Protein AF-0000000066011845 (afdb_homodimer)

InterPro domains:
  IPR003448 Molybdopterin biosynthesis MoaE [PF02391] (5-117)
  IPR036563 Molybdopterin biosynthesis MoaE subunit superfamily [G3DSA:3.90.1170.40] (1-146)
  IPR036563 Molybdopterin biosynthesis MoaE subunit superfamily [SSF54690] (3-146)

Nearest PDB structures (foldseek):
  1nvi-assembly1_E-2  TM=9.641E-01  e=1.461E-19  Escherichia coli
  7l32-assembly2_B  TM=8.608E-01  e=2.612E-18  Burkholderia ambifaria MC40-6
  2q5w-assembly1_E  TM=8.871E-01  e=1.060E-12  Staphylococcus aureus
  8hlg-assembly1_B  TM=8.575E-01  e=1.864E-12  Deinococcus radiodurans R1 = ATCC 13939 = DSM 20539
  4ap8-assembly1_A  TM=9.082E-01  e=5.411E-12  Homo sapiens

Sequence (292 aa):
MRVLVQAEPFEFGAEAQTFADGAAGAGAIVTFTGLVRDLSGALEAMEIEHYPGMTERAIAAIAEEARQRWHLIDALVIHRHGRLGPSEPIMMVATAAAHRAEAFAAAEFLMDYLKSRAPFWKKEVTAGGADWVAAKEADEAALGRWMRVLVQAEPFEFGAEAQTFADGAAGAGAIVTFTGLVRDLSGALEAMEIEHYPGMTERAIAAIAEEARQRWHLIDALVIHRHGRLGPSEPIMMVATAAAHRAEAFAAAEFLMDYLKSRAPFWKKEVTAGGADWVAAKEADEAALGRW

Organism: Cereibacter sphaeroides (strain ATCC 17023 / DSM 158 / JCM 6121 / CCUG 31486 / LMG 2827 / NBRC 12203 / NCIMB 8253 / ATH 2.4.1.) (NCBI:txid272943)

Structure (mmCIF, N/CA/C/O backbone):
data_AF-0000000066011845-model_v1
#
loop_
_entity.id
_entity.type
_entity.pdbx_description
1 polymer 'Molybdopterin synthase catalytic subunit'
#
loop_
_atom_site.group_PDB
_atom_site.id
_atom_site.type_symbol
_atom_site.label_atom_id
_atom_site.label_alt_id
_atom_site.label_comp_id
_atom_site.label_asym_id
_atom_site.label_entity_id
_atom_site.label_seq_id
_atom_site.pdbx_PDB_ins_code
_atom_site.Cartn_x
_atom_site.Cartn_y
_atom_site.Cartn_z
_atom_site.occupancy
_atom_site.B_iso_or_equiv
_atom_site.auth_seq_id
_atom_site.auth_comp_id
_atom_site.auth_asym_id
_atom_site.auth_atom_id
_atom_site.pdbx_PDB_model_num
ATOM 1 N N . MET A 1 1 ? 16.859 3.264 -3.402 1 95.25 1 MET A N 1
ATOM 2 C CA . MET A 1 1 ? 16.062 3.939 -2.383 1 95.25 1 MET A CA 1
ATOM 3 C C . MET A 1 1 ? 16 5.441 -2.641 1 95.25 1 MET A C 1
ATOM 5 O O . MET A 1 1 ? 17.031 6.066 -2.912 1 95.25 1 MET A O 1
ATOM 9 N N . ARG A 1 2 ? 14.875 6.059 -2.623 1 97.44 2 ARG A N 1
ATOM 10 C CA . ARG A 1 2 ? 14.641 7.48 -2.867 1 97.44 2 ARG A CA 1
ATOM 11 C C . ARG A 1 2 ? 13.859 8.109 -1.721 1 97.44 2 ARG A C 1
ATOM 13 O O . ARG A 1 2 ? 12.844 7.57 -1.277 1 97.44 2 ARG A O 1
ATOM 20 N N . VAL A 1 3 ? 14.359 9.156 -1.204 1 98.25 3 VAL A N 1
ATOM 21 C CA . VAL A 1 3 ? 13.695 9.961 -0.182 1 98.25 3 VAL A CA 1
ATOM 22 C C . VAL A 1 3 ? 13.562 11.398 -0.661 1 98.25 3 VAL A C 1
ATOM 24 O O . VAL A 1 3 ? 14.57 12.07 -0.91 1 98.25 3 VAL A O 1
ATOM 27 N N . LEU A 1 4 ? 12.344 11.883 -0.759 1 98.19 4 LEU A N 1
ATOM 28 C CA . LEU A 1 4 ? 12.086 13.219 -1.281 1 98.19 4 LEU A CA 1
ATOM 29 C C . LEU A 1 4 ? 11.242 14.031 -0.308 1 98.19 4 LEU A C 1
ATOM 31 O O . LEU A 1 4 ? 10.172 13.586 0.107 1 98.19 4 LEU A O 1
ATOM 35 N N . VAL A 1 5 ? 11.734 15.117 0.101 1 98.31 5 VAL A N 1
ATOM 36 C CA . VAL A 1 5 ? 10.977 16.141 0.809 1 98.31 5 VAL A CA 1
ATOM 37 C C . VAL A 1 5 ? 10.82 17.375 -0.079 1 98.31 5 VAL A C 1
ATOM 39 O O . VAL A 1 5 ? 11.789 18.094 -0.333 1 98.31 5 VAL A O 1
ATOM 42 N N . GLN A 1 6 ? 9.547 17.609 -0.54 1 98.38 6 GLN A N 1
ATOM 43 C CA . GLN A 1 6 ? 9.398 18.578 -1.626 1 98.38 6 GLN A CA 1
ATOM 44 C C . GLN A 1 6 ? 8.109 19.375 -1.481 1 98.38 6 GLN A C 1
ATOM 46 O O . GLN A 1 6 ? 7.168 18.938 -0.812 1 98.38 6 GLN A O 1
ATOM 51 N N . ALA A 1 7 ? 8.062 20.531 -2.109 1 98.12 7 ALA A N 1
ATOM 52 C CA . ALA A 1 7 ? 6.848 21.344 -2.139 1 98.12 7 ALA A CA 1
ATOM 53 C C . ALA A 1 7 ? 5.918 20.906 -3.266 1 98.12 7 ALA A C 1
ATOM 55 O O . ALA A 1 7 ? 4.695 21 -3.143 1 98.12 7 ALA A O 1
ATOM 56 N N . GLU A 1 8 ? 6.465 20.422 -4.328 1 98.19 8 GLU A N 1
ATOM 57 C CA . GLU A 1 8 ? 5.734 20.109 -5.551 1 98.19 8 GLU A CA 1
ATOM 58 C C . GLU A 1 8 ? 4.812 18.922 -5.352 1 98.19 8 GLU A C 1
ATOM 60 O O . GLU A 1 8 ? 5.184 17.953 -4.684 1 98.19 8 GLU A O 1
ATOM 65 N N . PRO A 1 9 ? 3.654 19.047 -5.98 1 98.25 9 PRO A N 1
ATOM 66 C CA . PRO A 1 9 ? 2.781 17.875 -5.949 1 98.25 9 PRO A CA 1
ATOM 67 C C . PRO A 1 9 ? 3.398 16.672 -6.641 1 98.25 9 PRO A C 1
ATOM 69 O O . PRO A 1 9 ? 4.352 16.812 -7.41 1 98.25 9 PRO A O 1
ATOM 72 N N . PHE A 1 10 ? 2.969 15.508 -6.273 1 98.12 10 PHE A N 1
ATOM 73 C CA . PHE A 1 10 ? 3.303 14.273 -6.98 1 98.12 10 PHE A CA 1
ATOM 74 C C . PHE A 1 10 ? 2.045 13.492 -7.328 1 98.12 10 PHE A C 1
ATOM 76 O O . PHE A 1 10 ? 0.997 13.68 -6.703 1 98.12 10 PHE A O 1
ATOM 83 N N . GLU A 1 11 ? 2.166 12.742 -8.406 1 96.69 11 GLU A N 1
ATOM 84 C CA . GLU A 1 11 ? 1.085 11.836 -8.789 1 96.69 11 GLU A CA 1
ATOM 85 C C . GLU A 1 11 ? 1.312 10.438 -8.227 1 96.69 11 GLU A C 1
ATOM 87 O O . GLU A 1 11 ? 2.207 9.719 -8.672 1 96.69 11 GLU A O 1
ATOM 92 N N . PHE A 1 12 ? 0.424 10.055 -7.324 1 96.06 12 PHE A N 1
ATOM 93 C CA . PHE A 1 12 ? 0.54 8.805 -6.59 1 96.06 12 PHE A CA 1
ATOM 94 C C . PHE A 1 12 ? 0.719 7.633 -7.547 1 96.06 12 PHE A C 1
ATOM 96 O O . PHE A 1 12 ? 1.641 6.828 -7.387 1 96.06 12 PHE A O 1
ATOM 103 N N . GLY A 1 13 ? -0.166 7.555 -8.492 1 98 13 GLY A N 1
ATOM 104 C CA . GLY A 1 13 ? -0.156 6.438 -9.43 1 98 13 GLY A CA 1
ATOM 105 C C . GLY A 1 13 ? 1.109 6.367 -10.266 1 98 13 GLY A C 1
ATOM 106 O O . GLY A 1 13 ? 1.672 5.289 -10.461 1 98 13 GLY A O 1
ATOM 107 N N . ALA A 1 14 ? 1.538 7.527 -10.727 1 98.12 14 ALA A N 1
ATOM 108 C CA . ALA A 1 14 ? 2.75 7.582 -11.539 1 98.12 14 ALA A CA 1
ATOM 109 C C . ALA A 1 14 ? 3.973 7.164 -10.727 1 98.12 14 ALA A C 1
ATOM 111 O O . ALA A 1 14 ? 4.809 6.395 -11.211 1 98.12 14 ALA A O 1
ATOM 112 N N . GLU A 1 15 ? 4.074 7.645 -9.492 1 98.56 15 GLU A N 1
ATOM 113 C CA . GLU A 1 15 ? 5.191 7.289 -8.625 1 98.56 15 GLU A CA 1
ATOM 114 C C . GLU A 1 15 ? 5.176 5.801 -8.289 1 98.56 15 GLU A C 1
ATOM 116 O O . GLU A 1 15 ? 6.219 5.145 -8.297 1 98.56 15 GLU A O 1
ATOM 121 N N . ALA A 1 16 ? 3.998 5.301 -8.047 1 97.94 16 ALA A N 1
ATOM 122 C CA . ALA A 1 16 ? 3.84 3.891 -7.703 1 97.94 16 ALA A CA 1
ATOM 123 C C . ALA A 1 16 ? 4.281 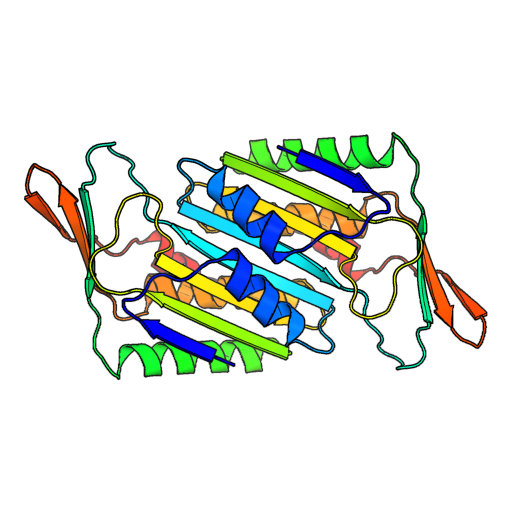2.994 -8.859 1 97.94 16 ALA A C 1
ATOM 125 O O . ALA A 1 16 ? 5.004 2.018 -8.648 1 97.94 16 ALA A O 1
ATOM 126 N N . GLN A 1 17 ? 3.848 3.381 -10.055 1 98.12 17 GLN A N 1
ATOM 127 C CA . GLN A 1 17 ? 4.188 2.596 -11.234 1 98.12 17 GLN A CA 1
ATOM 128 C C . GLN A 1 17 ? 5.691 2.613 -11.492 1 98.12 17 GLN A C 1
ATOM 130 O O . GLN A 1 17 ? 6.297 1.568 -11.734 1 98.12 17 GLN A O 1
ATOM 135 N N . THR A 1 18 ? 6.262 3.803 -11.445 1 98 18 THR A N 1
ATOM 136 C CA . THR A 1 18 ? 7.695 3.953 -11.648 1 98 18 THR A CA 1
ATOM 137 C C . THR A 1 18 ? 8.477 3.141 -10.625 1 98 18 THR A C 1
ATOM 139 O O . THR A 1 18 ? 9.461 2.479 -10.969 1 98 18 THR A O 1
ATOM 142 N N . PHE A 1 19 ? 8.062 3.156 -9.391 1 98.5 19 PHE A N 1
ATOM 143 C CA . PHE A 1 19 ? 8.703 2.418 -8.312 1 98.5 19 PHE A CA 1
ATOM 144 C C . PHE A 1 19 ? 8.656 0.919 -8.578 1 98.5 19 PHE A C 1
ATOM 146 O O . PHE A 1 19 ? 9.68 0.235 -8.484 1 98.5 19 PHE A O 1
ATOM 153 N N . ALA A 1 20 ? 7.469 0.454 -8.945 1 97.38 20 ALA A N 1
ATOM 154 C CA . ALA A 1 20 ? 7.289 -0.972 -9.203 1 97.38 20 ALA A CA 1
ATOM 155 C C . ALA A 1 20 ? 8.148 -1.428 -10.383 1 97.38 20 ALA A C 1
ATOM 157 O O . ALA A 1 20 ? 8.773 -2.49 -10.328 1 97.38 20 ALA A O 1
ATOM 158 N N . ASP A 1 21 ? 8.18 -0.592 -11.406 1 96.5 21 ASP A N 1
ATOM 159 C CA . ASP A 1 21 ? 8.93 -0.921 -12.617 1 96.5 21 ASP A CA 1
ATOM 160 C C . ASP A 1 21 ? 10.422 -1.041 -12.32 1 96.5 21 ASP A C 1
ATOM 162 O O . ASP A 1 21 ? 11.141 -1.772 -13.008 1 96.5 21 ASP A O 1
ATOM 166 N N . GLY A 1 22 ? 10.82 -0.338 -11.305 1 96.38 22 GLY A N 1
ATOM 167 C CA . GLY A 1 22 ? 12.234 -0.314 -10.984 1 96.38 22 GLY A CA 1
ATOM 168 C C . GLY A 1 22 ? 12.641 -1.377 -9.977 1 96.38 22 GLY A C 1
ATOM 169 O O . GLY A 1 22 ? 13.828 -1.548 -9.688 1 96.38 22 GLY A O 1
ATOM 170 N N . ALA A 1 23 ? 11.727 -2.104 -9.43 1 95.88 23 ALA A N 1
ATOM 171 C CA . ALA A 1 23 ? 12.008 -3.051 -8.352 1 95.88 23 ALA A CA 1
ATOM 172 C C . ALA A 1 23 ? 12.164 -4.469 -8.898 1 95.88 23 ALA A C 1
ATOM 174 O O . ALA A 1 23 ? 11.406 -5.367 -8.531 1 95.88 23 ALA A O 1
ATOM 175 N N . ALA A 1 24 ? 13.188 -4.652 -9.625 1 93.19 24 ALA A N 1
ATOM 176 C CA . ALA A 1 24 ? 13.445 -5.961 -10.219 1 93.19 24 ALA A CA 1
ATOM 177 C C . ALA A 1 24 ? 13.555 -7.035 -9.148 1 93.19 24 ALA A C 1
ATOM 179 O O . ALA A 1 24 ? 14.258 -6.852 -8.148 1 93.19 24 ALA A O 1
ATOM 180 N N . GLY A 1 25 ? 12.812 -8.094 -9.359 1 94.38 25 GLY A N 1
ATOM 181 C CA . GLY A 1 25 ? 12.906 -9.211 -8.422 1 94.38 25 GLY A CA 1
ATOM 182 C C . GLY A 1 25 ? 11.852 -9.156 -7.332 1 94.38 25 GLY A C 1
ATOM 183 O O . GLY A 1 25 ? 11.688 -10.117 -6.578 1 94.38 25 GLY A O 1
ATOM 184 N N . ALA A 1 26 ? 11.141 -8.117 -7.277 1 97.69 26 ALA A N 1
ATOM 185 C CA . ALA A 1 26 ? 10.109 -7.98 -6.25 1 97.69 26 ALA A CA 1
ATOM 186 C C . ALA A 1 26 ? 8.922 -8.898 -6.535 1 97.69 26 ALA A C 1
ATOM 188 O O . ALA A 1 26 ? 8.531 -9.07 -7.691 1 97.69 26 ALA A O 1
ATOM 189 N N . GLY A 1 27 ? 8.422 -9.477 -5.488 1 98.06 27 GLY A N 1
ATOM 190 C CA . GLY A 1 27 ? 7.156 -10.188 -5.566 1 98.06 27 GLY A CA 1
ATOM 191 C C . GLY A 1 27 ? 6.004 -9.422 -4.938 1 98.06 27 GLY A C 1
ATOM 192 O O . GLY A 1 27 ? 4.84 -9.766 -5.145 1 98.06 27 GLY A O 1
ATOM 193 N N . ALA A 1 28 ? 6.402 -8.391 -4.16 1 98.69 28 ALA A N 1
ATOM 194 C CA . ALA A 1 28 ? 5.41 -7.637 -3.396 1 98.69 28 ALA A CA 1
ATOM 195 C C . ALA A 1 28 ? 5.742 -6.145 -3.391 1 98.69 28 ALA A C 1
ATOM 197 O O . ALA A 1 28 ? 6.871 -5.754 -3.082 1 98.69 28 ALA A O 1
ATOM 198 N N . ILE A 1 29 ? 4.785 -5.355 -3.748 1 98.88 29 ILE A N 1
ATOM 199 C CA . ILE A 1 29 ? 4.863 -3.9 -3.652 1 98.88 29 ILE A CA 1
ATOM 200 C C . ILE A 1 29 ? 3.746 -3.383 -2.75 1 98.88 29 ILE A C 1
ATOM 202 O O . ILE A 1 29 ? 2.568 -3.648 -2.996 1 98.88 29 ILE A O 1
ATOM 206 N N . VAL A 1 30 ? 4.105 -2.654 -1.725 1 98.94 30 VAL A N 1
ATOM 207 C CA . VAL A 1 30 ? 3.129 -2.006 -0.857 1 98.94 30 VAL A CA 1
ATOM 208 C C . VAL A 1 30 ? 3.311 -0.49 -0.918 1 98.94 30 VAL A C 1
ATOM 210 O O . VAL A 1 30 ? 4.438 0.007 -0.899 1 98.94 30 VAL A O 1
ATOM 213 N N . THR A 1 31 ? 2.205 0.208 -1.067 1 98.94 31 THR A N 1
ATOM 214 C CA . THR A 1 31 ? 2.268 1.663 -0.988 1 98.94 31 THR A CA 1
ATOM 215 C C . THR A 1 31 ? 1.276 2.191 0.046 1 98.94 31 THR A C 1
ATOM 217 O O . THR A 1 31 ? 0.231 1.582 0.28 1 98.94 31 THR A O 1
ATOM 220 N N . PHE A 1 32 ? 1.631 3.193 0.632 1 98.94 32 PHE A N 1
ATOM 221 C CA . PHE A 1 32 ? 0.75 4.035 1.434 1 98.94 32 PHE A CA 1
ATOM 222 C C . PHE A 1 32 ? 0.764 5.473 0.925 1 98.94 32 PHE A C 1
ATOM 224 O O . PHE A 1 32 ? 1.828 6.023 0.637 1 98.94 32 PHE A O 1
ATOM 231 N N . THR A 1 33 ? -0.323 6.043 0.821 1 98.75 33 THR A N 1
ATOM 232 C CA . THR A 1 33 ? -0.458 7.461 0.503 1 98.75 33 THR A CA 1
ATOM 233 C C . THR A 1 33 ? -1.38 8.156 1.502 1 98.75 33 THR A C 1
ATOM 235 O O . THR A 1 33 ? -2.512 7.715 1.72 1 98.75 33 THR A O 1
ATOM 238 N N . GLY A 1 34 ? -0.883 9.188 2.047 1 98.31 34 GLY A N 1
ATOM 239 C CA . GLY A 1 34 ? -1.675 10.023 2.941 1 98.31 34 GLY A CA 1
ATOM 240 C C . GLY A 1 34 ? -2.275 11.234 2.252 1 98.31 34 GLY A C 1
ATOM 241 O O . GLY A 1 34 ? -1.609 11.891 1.455 1 98.31 34 GLY A O 1
ATOM 242 N N . LEU A 1 35 ? -3.496 11.5 2.584 1 98.06 35 LEU A N 1
ATOM 243 C CA . LEU A 1 35 ? -4.227 12.609 1.988 1 98.06 35 LEU A CA 1
ATOM 244 C C . LEU A 1 35 ? -4.676 13.602 3.057 1 98.06 35 LEU A C 1
ATOM 246 O O . LEU A 1 35 ? -4.996 13.203 4.18 1 98.06 35 LEU A O 1
ATOM 250 N N . VAL A 1 36 ? -4.738 14.875 2.648 1 97.12 36 VAL A N 1
ATOM 251 C CA . VAL A 1 36 ? -5.301 15.883 3.543 1 97.12 36 VAL A CA 1
ATOM 252 C C . VAL A 1 36 ? -6.801 15.648 3.709 1 97.12 36 VAL A C 1
ATOM 254 O O . VAL A 1 36 ? -7.559 15.727 2.74 1 97.12 36 VAL A O 1
ATOM 257 N N . ARG A 1 37 ? -7.168 15.422 4.902 1 94.94 37 ARG A N 1
ATOM 258 C CA . ARG A 1 37 ? -8.594 15.227 5.145 1 94.94 37 ARG A CA 1
ATOM 259 C C . ARG A 1 37 ? -9.258 16.531 5.574 1 94.94 37 ARG A C 1
ATOM 261 O O . ARG A 1 37 ? -8.68 17.297 6.34 1 94.94 37 ARG A O 1
ATOM 268 N N . ASP A 1 38 ? -10.438 16.688 5.059 1 92.88 38 ASP A N 1
ATOM 269 C CA . ASP A 1 38 ? -11.281 17.781 5.516 1 92.88 38 ASP A CA 1
ATOM 270 C C . ASP A 1 38 ? -12.461 17.266 6.34 1 92.88 38 ASP A C 1
ATOM 272 O O . ASP A 1 38 ? -13.562 17.078 5.816 1 92.88 38 ASP A O 1
ATOM 276 N N . LEU A 1 39 ? -12.281 17.109 7.629 1 85.06 39 LEU A N 1
ATOM 277 C CA . LEU A 1 39 ? -13.281 16.516 8.508 1 85.06 39 LEU A CA 1
ATOM 278 C C . LEU A 1 39 ? -14.43 17.484 8.766 1 85.06 39 LEU A C 1
ATOM 280 O O . LEU A 1 39 ? -15.578 17.062 8.922 1 85.06 39 LEU A O 1
ATOM 284 N N . SER A 1 40 ? -14.078 18.703 8.781 1 84.62 40 SER A N 1
ATOM 285 C CA . SER A 1 40 ? -15.062 19.719 9.141 1 84.62 40 SER A CA 1
ATOM 286 C C . SER A 1 40 ? -15.805 20.234 7.914 1 84.62 40 SER A C 1
ATOM 288 O O . SER A 1 40 ? -16.891 20.797 8.031 1 84.62 40 SER A O 1
ATOM 290 N N . GLY A 1 41 ? -15.219 20.047 6.742 1 89.5 41 GLY A N 1
ATOM 291 C CA . GLY A 1 41 ? -15.75 20.672 5.547 1 89.5 41 GLY A CA 1
ATOM 292 C C . GLY A 1 41 ? -15.359 22.125 5.418 1 89.5 41 GLY A C 1
ATOM 293 O O . GLY A 1 41 ? -15.734 22.797 4.453 1 89.5 41 GLY A O 1
ATOM 294 N N . ALA A 1 42 ? -14.57 22.609 6.395 1 91.5 42 ALA A N 1
ATOM 295 C CA . ALA A 1 42 ? -14.234 24.031 6.438 1 91.5 42 ALA A CA 1
ATOM 296 C C . ALA A 1 42 ? -12.734 24.234 6.242 1 91.5 42 ALA A C 1
ATOM 298 O O . ALA A 1 42 ? -12.25 25.375 6.262 1 91.5 42 ALA A O 1
ATOM 299 N N . LEU A 1 43 ? -12.055 23.141 5.984 1 94.62 43 LEU A N 1
ATOM 300 C CA . LEU A 1 43 ? -10.609 23.25 5.852 1 94.62 43 LEU A CA 1
ATOM 301 C C . LEU A 1 43 ? -10.234 23.984 4.566 1 94.62 43 LEU A C 1
ATOM 303 O O . LEU A 1 43 ? -10.68 23.594 3.479 1 94.62 43 LEU A O 1
ATOM 307 N N . GLU A 1 44 ? -9.43 24.984 4.707 1 96.31 44 GLU A N 1
ATOM 308 C CA . GLU A 1 44 ? -8.914 25.672 3.535 1 96.31 44 GLU A CA 1
ATOM 309 C C . GLU A 1 44 ? -7.582 25.078 3.082 1 96.31 44 GLU A C 1
ATOM 311 O O . GLU A 1 44 ? -7.34 24.922 1.884 1 96.31 44 GLU A O 1
ATOM 316 N N . ALA A 1 45 ? -6.723 24.844 4.184 1 97.06 45 ALA A N 1
ATOM 317 C CA . ALA A 1 45 ? -5.41 24.312 3.85 1 97.06 45 ALA A CA 1
ATOM 318 C C . ALA A 1 45 ? -4.738 23.703 5.078 1 97.06 45 ALA A C 1
ATOM 320 O O . ALA A 1 45 ? -5.125 23.984 6.211 1 97.06 45 ALA A O 1
ATOM 321 N N . MET A 1 46 ? -3.871 22.812 4.73 1 96.69 46 MET A N 1
ATOM 322 C CA . MET A 1 46 ? -2.871 22.344 5.688 1 96.69 46 MET A CA 1
ATOM 323 C C . MET A 1 46 ? -1.502 22.938 5.375 1 96.69 46 MET A C 1
ATOM 325 O O . MET A 1 46 ? -1.028 22.859 4.242 1 96.69 46 MET A O 1
ATOM 329 N N . GLU A 1 47 ? -0.958 23.531 6.34 1 97.62 47 GLU A N 1
ATOM 330 C CA . GLU A 1 47 ? 0.398 24.047 6.172 1 97.62 47 GLU A CA 1
ATOM 331 C C . GLU A 1 47 ? 1.414 23.172 6.898 1 97.62 47 GLU A C 1
ATOM 333 O O . GLU A 1 47 ? 1.281 22.922 8.094 1 97.62 47 GLU A O 1
ATOM 338 N N . ILE A 1 48 ? 2.404 22.766 6.145 1 97.44 48 ILE A N 1
ATOM 339 C CA . ILE A 1 48 ? 3.408 21.859 6.691 1 97.44 48 ILE A CA 1
ATOM 340 C C . ILE A 1 48 ? 4.785 22.516 6.617 1 97.44 48 ILE A C 1
ATOM 342 O O . ILE A 1 48 ? 5.211 22.953 5.547 1 97.44 48 ILE A O 1
ATOM 346 N N . GLU A 1 49 ? 5.438 22.516 7.727 1 96.56 49 GLU A N 1
ATOM 347 C CA . GLU A 1 49 ? 6.812 23.016 7.809 1 96.56 49 GLU A CA 1
ATOM 348 C C . GLU A 1 49 ? 7.773 21.906 8.211 1 96.56 49 GLU A C 1
ATOM 350 O O . GLU A 1 49 ? 7.359 20.875 8.766 1 96.56 49 GLU A O 1
ATOM 355 N N . HIS A 1 50 ? 8.953 22.078 7.742 1 96 50 HIS A N 1
ATOM 356 C CA . HIS A 1 50 ? 9.984 21.109 8.086 1 96 50 HIS A CA 1
ATOM 357 C C . HIS A 1 50 ? 11.336 21.797 8.258 1 96 50 HIS A C 1
ATOM 359 O O . HIS A 1 50 ? 11.477 22.984 7.984 1 96 50 HIS A O 1
ATOM 365 N N . TYR A 1 51 ? 12.258 21.094 8.852 1 93.75 51 TYR A N 1
ATOM 366 C CA . TYR A 1 51 ? 13.641 21.547 8.93 1 93.75 51 TYR A CA 1
ATOM 367 C C . TYR A 1 51 ? 14.453 21.031 7.742 1 93.75 51 TYR A C 1
ATOM 369 O O . TYR A 1 51 ? 14.938 19.891 7.758 1 93.75 51 TYR A O 1
ATOM 377 N N . PRO A 1 52 ? 14.742 21.984 6.852 1 94.25 52 PRO A N 1
ATOM 378 C CA . PRO A 1 52 ? 15.445 21.531 5.652 1 94.25 52 PRO A CA 1
ATOM 379 C C . PRO A 1 52 ? 16.766 20.812 5.973 1 94.25 52 PRO A C 1
ATOM 381 O O . PRO A 1 52 ? 17.516 21.266 6.844 1 94.25 52 PRO A O 1
ATOM 384 N N . GLY A 1 53 ? 17.047 19.812 5.242 1 94.38 53 GLY A N 1
ATOM 385 C CA . GLY A 1 53 ? 18.25 19.031 5.465 1 94.38 53 GLY A CA 1
ATOM 386 C C . GLY A 1 53 ? 18.094 18 6.562 1 94.38 53 GLY A C 1
ATOM 387 O O . GLY A 1 53 ? 18.266 16.797 6.32 1 94.38 53 GLY A O 1
ATOM 388 N N . MET A 1 54 ? 17.656 18.453 7.695 1 94.56 54 MET A N 1
ATOM 389 C CA . MET A 1 54 ? 17.516 17.547 8.844 1 94.56 54 MET A CA 1
ATOM 390 C C . MET A 1 54 ? 16.375 16.562 8.625 1 94.56 54 MET A C 1
ATOM 392 O O . MET A 1 54 ? 16.531 15.367 8.914 1 94.56 54 MET A O 1
ATOM 396 N N . THR A 1 55 ? 15.32 17.062 8.109 1 96.5 55 THR A N 1
ATOM 397 C CA . THR A 1 55 ? 14.156 16.219 7.887 1 96.5 55 THR A CA 1
ATOM 398 C C . THR A 1 55 ? 14.477 15.109 6.887 1 96.5 55 THR A C 1
ATOM 400 O O . THR A 1 55 ? 14.188 13.938 7.141 1 96.5 55 THR A O 1
ATOM 403 N N . GLU A 1 56 ? 15.094 15.438 5.82 1 97.06 56 GLU A N 1
ATOM 404 C CA . GLU A 1 56 ? 15.484 14.453 4.809 1 97.06 56 GLU A CA 1
ATOM 405 C C . GLU A 1 56 ? 16.438 13.406 5.387 1 97.06 56 GLU A C 1
ATOM 407 O O . GLU A 1 56 ? 16.281 12.219 5.117 1 97.06 56 GLU A O 1
ATOM 412 N N . ARG A 1 57 ? 17.344 13.891 6.188 1 96.88 57 ARG A N 1
ATOM 413 C CA . ARG A 1 57 ? 18.312 12.984 6.781 1 96.88 57 ARG A CA 1
ATOM 414 C C . ARG A 1 57 ? 17.641 12.008 7.742 1 96.88 57 ARG A C 1
ATOM 416 O O . ARG A 1 57 ? 17.953 10.82 7.762 1 96.88 57 ARG A O 1
ATOM 423 N N . ALA A 1 58 ? 16.766 12.523 8.531 1 96.94 58 ALA A N 1
ATOM 424 C CA . ALA A 1 58 ? 16.047 11.688 9.484 1 96.94 58 ALA A CA 1
ATOM 425 C C . ALA A 1 58 ? 15.219 10.625 8.766 1 96.94 58 ALA A C 1
ATOM 427 O O . ALA A 1 58 ? 15.234 9.453 9.148 1 96.94 58 ALA A O 1
ATOM 428 N N . ILE A 1 59 ? 14.555 10.992 7.688 1 97.94 59 ILE A N 1
ATOM 429 C CA . ILE A 1 59 ? 13.719 10.062 6.934 1 97.94 59 ILE A CA 1
ATOM 430 C C . ILE A 1 59 ? 14.602 9.031 6.234 1 97.94 59 ILE A C 1
ATOM 432 O O . ILE A 1 59 ? 14.273 7.844 6.215 1 97.94 59 ILE A O 1
ATOM 436 N N . ALA A 1 60 ? 15.695 9.5 5.719 1 98.12 60 ALA A N 1
ATOM 437 C CA . ALA A 1 60 ? 16.609 8.586 5.047 1 98.12 60 ALA A CA 1
ATOM 438 C C . ALA A 1 60 ? 17.141 7.535 6.016 1 98.12 60 ALA A C 1
ATOM 440 O O . ALA A 1 60 ? 17.297 6.367 5.645 1 98.12 60 ALA A O 1
ATOM 441 N N . ALA A 1 61 ? 17.391 7.953 7.223 1 98.06 61 ALA A N 1
ATOM 442 C CA . ALA A 1 61 ? 17.922 7.031 8.227 1 98.06 61 ALA A CA 1
ATOM 443 C C . ALA A 1 61 ? 16.922 5.922 8.539 1 98.06 61 ALA A C 1
ATOM 445 O O . ALA A 1 61 ? 17.297 4.75 8.617 1 98.06 61 ALA A O 1
ATOM 446 N N . ILE A 1 62 ? 15.695 6.301 8.703 1 97.94 62 ILE A N 1
ATOM 447 C CA . ILE A 1 62 ? 14.688 5.305 9.062 1 97.94 62 ILE A CA 1
ATOM 448 C C . ILE A 1 62 ? 14.375 4.422 7.855 1 97.94 62 ILE A C 1
ATOM 450 O O . ILE A 1 62 ? 14.094 3.232 8.008 1 97.94 62 ILE A O 1
ATOM 454 N N . ALA A 1 63 ? 14.383 4.984 6.66 1 98.5 63 ALA A N 1
ATOM 455 C CA . ALA A 1 63 ? 14.195 4.188 5.453 1 98.5 63 ALA A CA 1
ATOM 456 C C . ALA A 1 63 ? 15.297 3.146 5.297 1 98.5 63 ALA A C 1
ATOM 458 O O . ALA A 1 63 ? 15.031 2.002 4.922 1 98.5 63 ALA A O 1
ATOM 459 N N . GLU A 1 64 ? 16.484 3.555 5.602 1 98.5 64 GLU A N 1
ATOM 460 C CA . GLU A 1 64 ? 17.609 2.625 5.535 1 98.5 64 GLU A CA 1
ATOM 461 C C . GLU A 1 64 ? 17.469 1.519 6.578 1 98.5 64 GLU A C 1
ATOM 463 O O . GLU A 1 64 ? 17.781 0.356 6.301 1 98.5 64 GLU A O 1
ATOM 468 N N . GLU A 1 65 ? 17.062 1.899 7.727 1 98.38 65 GLU A N 1
ATOM 469 C CA . GLU A 1 65 ? 16.797 0.9 8.758 1 98.38 65 GLU A CA 1
ATOM 470 C C . GLU A 1 65 ? 15.773 -0.12 8.297 1 98.38 65 GLU A C 1
ATOM 472 O O . GLU A 1 65 ? 15.953 -1.326 8.469 1 98.38 65 GLU A O 1
ATOM 477 N N . ALA A 1 66 ? 14.68 0.352 7.711 1 98.62 66 ALA A N 1
ATOM 478 C CA . ALA A 1 66 ? 13.641 -0.534 7.207 1 98.62 66 ALA A CA 1
ATOM 479 C C . ALA A 1 66 ? 14.18 -1.467 6.129 1 98.62 66 ALA A C 1
ATOM 481 O O . ALA A 1 66 ? 13.883 -2.662 6.125 1 98.62 66 ALA A O 1
ATOM 482 N N . ARG A 1 67 ? 14.961 -0.884 5.223 1 98.56 67 ARG A N 1
ATOM 483 C CA . ARG A 1 67 ? 15.539 -1.665 4.129 1 98.56 67 ARG A CA 1
ATOM 484 C C . ARG A 1 67 ? 16.375 -2.818 4.668 1 98.56 67 ARG A C 1
ATOM 486 O O . ARG A 1 67 ? 16.281 -3.945 4.176 1 98.56 67 ARG A O 1
ATOM 493 N N . GLN A 1 68 ? 17.125 -2.539 5.676 1 98.44 68 GLN A N 1
ATOM 494 C CA . GLN A 1 68 ? 18.016 -3.545 6.258 1 98.44 68 GLN A CA 1
ATOM 495 C C . GLN A 1 68 ? 17.219 -4.566 7.066 1 98.44 68 GLN A C 1
ATOM 497 O O . GLN A 1 68 ? 17.438 -5.773 6.945 1 98.44 68 GLN A O 1
ATOM 502 N N . ARG A 1 69 ? 16.328 -4.082 7.832 1 98.38 69 ARG A N 1
ATOM 503 C CA . ARG A 1 69 ? 15.594 -4.93 8.758 1 98.38 69 ARG A CA 1
ATOM 504 C C . ARG A 1 69 ? 14.75 -5.957 8.008 1 98.38 69 ARG A C 1
ATOM 506 O O . ARG A 1 69 ? 14.609 -7.098 8.445 1 98.38 69 ARG A O 1
ATOM 513 N N . TRP A 1 70 ? 14.164 -5.551 6.84 1 98.56 70 TRP A N 1
ATOM 514 C CA . TRP A 1 70 ? 13.227 -6.43 6.148 1 98.56 70 TRP A CA 1
ATOM 515 C C . TRP A 1 70 ? 13.758 -6.82 4.773 1 98.56 70 TRP A C 1
ATOM 517 O O . TRP A 1 70 ? 13 -7.289 3.92 1 98.56 70 TRP A O 1
ATOM 527 N N . HIS A 1 71 ? 15.039 -6.562 4.547 1 97.94 71 HIS A N 1
ATOM 528 C CA . HIS A 1 71 ? 15.695 -6.953 3.307 1 97.94 71 HIS A CA 1
ATOM 529 C C . HIS A 1 71 ? 14.898 -6.488 2.092 1 97.94 71 HIS A C 1
ATOM 531 O O . HIS A 1 71 ? 14.609 -7.281 1.194 1 97.94 71 HIS A O 1
ATOM 537 N N . LEU A 1 72 ? 14.617 -5.246 2.1 1 98.81 72 LEU A N 1
ATOM 538 C CA . LEU A 1 72 ? 13.828 -4.684 1.011 1 98.81 72 LEU A CA 1
ATOM 539 C C . LEU A 1 72 ? 14.641 -4.617 -0.276 1 98.81 72 LEU A C 1
ATOM 541 O O . LEU A 1 72 ? 15.844 -4.34 -0.239 1 98.81 72 LEU A O 1
ATOM 545 N N . ILE A 1 73 ? 13.984 -4.891 -1.316 1 98.56 73 ILE A N 1
ATOM 546 C CA . ILE A 1 73 ? 14.555 -4.684 -2.641 1 98.56 73 ILE A CA 1
ATOM 547 C C . ILE A 1 73 ? 14.672 -3.189 -2.928 1 98.56 73 ILE A C 1
ATOM 549 O O . ILE A 1 73 ? 15.648 -2.742 -3.533 1 98.56 73 ILE A O 1
ATOM 553 N N . ASP A 1 74 ? 13.68 -2.447 -2.506 1 98.69 74 ASP A N 1
ATOM 554 C CA . ASP A 1 74 ? 13.688 -0.999 -2.689 1 98.69 74 ASP A CA 1
ATOM 555 C C . ASP A 1 74 ? 12.703 -0.318 -1.741 1 98.69 74 ASP A C 1
ATOM 557 O O . ASP A 1 74 ? 11.836 -0.975 -1.16 1 98.69 74 ASP A O 1
ATOM 561 N N . ALA A 1 75 ? 12.867 0.984 -1.555 1 98.88 75 ALA A N 1
ATOM 562 C CA . ALA A 1 75 ? 11.977 1.805 -0.741 1 98.88 75 ALA A CA 1
ATOM 563 C C . ALA A 1 75 ? 11.898 3.232 -1.275 1 98.88 75 ALA A C 1
ATOM 565 O O . ALA A 1 75 ? 12.875 3.748 -1.822 1 98.88 75 ALA A O 1
ATOM 566 N N . LEU A 1 76 ? 10.75 3.816 -1.107 1 98.88 76 LEU A N 1
ATOM 567 C CA . LEU A 1 76 ? 10.492 5.199 -1.491 1 98.88 76 LEU A CA 1
ATOM 568 C C . LEU A 1 76 ? 9.719 5.93 -0.401 1 98.88 76 LEU A C 1
ATOM 570 O O . LEU A 1 76 ? 8.773 5.379 0.168 1 98.88 76 LEU A O 1
ATOM 574 N N . VAL A 1 77 ? 10.164 7.109 -0.077 1 98.81 77 VAL A N 1
ATOM 575 C CA . VAL A 1 77 ? 9.406 8.016 0.778 1 98.81 77 VAL A CA 1
ATOM 576 C C . VAL A 1 77 ? 9.32 9.391 0.124 1 98.81 77 VAL A C 1
ATOM 578 O O . VAL A 1 77 ? 10.336 9.984 -0.241 1 98.81 77 VAL A O 1
ATOM 581 N N . ILE A 1 78 ? 8.141 9.859 -0.063 1 98.75 78 ILE A N 1
ATOM 582 C CA . ILE A 1 78 ? 7.887 11.234 -0.497 1 98.75 78 ILE A CA 1
ATOM 583 C C . ILE A 1 78 ? 7.047 11.961 0.55 1 98.75 78 ILE A C 1
ATOM 585 O O . ILE A 1 78 ? 6.012 11.453 0.987 1 98.75 78 ILE A O 1
ATOM 589 N N . HIS A 1 79 ? 7.445 13.062 0.942 1 98.5 79 HIS A N 1
ATOM 590 C CA . HIS A 1 79 ? 6.664 13.906 1.838 1 98.5 79 HIS A CA 1
ATOM 591 C C . HIS A 1 79 ? 6.668 15.359 1.368 1 98.5 79 HIS A C 1
ATOM 593 O O . HIS A 1 79 ? 7.727 15.914 1.057 1 98.5 79 HIS A O 1
ATOM 599 N N . ARG A 1 80 ? 5.551 15.883 1.322 1 98.5 80 ARG A N 1
ATOM 600 C CA . ARG A 1 80 ? 5.43 17.266 0.875 1 98.5 80 ARG A CA 1
ATOM 601 C C . ARG A 1 80 ? 5.484 18.234 2.057 1 98.5 80 ARG A C 1
ATOM 603 O O . ARG A 1 80 ? 5.199 17.844 3.193 1 98.5 80 ARG A O 1
ATOM 610 N N . HIS A 1 81 ? 5.949 19.391 1.814 1 98.19 81 HIS A N 1
ATOM 611 C CA . HIS A 1 81 ? 5.832 20.531 2.711 1 98.19 81 HIS A CA 1
ATOM 612 C C . HIS A 1 81 ? 5.141 21.703 2.023 1 98.19 81 HIS A C 1
ATOM 614 O O . HIS A 1 81 ? 4.828 21.641 0.832 1 98.19 81 HIS A O 1
ATOM 620 N N . GLY A 1 82 ? 4.809 22.719 2.836 1 98.06 82 GLY A N 1
ATOM 621 C CA . GLY A 1 82 ? 4.102 23.859 2.297 1 98.06 82 GLY A CA 1
ATOM 622 C C . GLY A 1 82 ? 2.596 23.766 2.455 1 98.06 82 GLY A C 1
ATOM 623 O O . GLY A 1 82 ? 2.104 23.125 3.387 1 98.06 82 GLY A O 1
ATOM 624 N N . ARG A 1 83 ? 1.89 24.531 1.605 1 98.06 83 ARG A N 1
ATOM 625 C CA . ARG A 1 83 ? 0.438 24.625 1.706 1 98.06 83 ARG A CA 1
ATOM 626 C C . ARG A 1 83 ? -0.247 23.578 0.834 1 98.06 83 ARG A C 1
ATOM 628 O O . ARG A 1 83 ? 0.005 23.516 -0.37 1 98.06 83 ARG A O 1
ATOM 635 N N . LEU A 1 84 ? -1.04 22.781 1.508 1 98.06 84 LEU A N 1
ATOM 636 C CA . LEU A 1 84 ? -1.762 21.719 0.812 1 98.06 84 LEU A CA 1
ATOM 637 C C . LEU A 1 84 ? -3.27 21.891 0.96 1 98.06 84 LEU A C 1
ATOM 639 O O . LEU A 1 84 ? -3.754 22.25 2.039 1 98.06 84 LEU A O 1
ATOM 643 N N . GLY A 1 85 ? -4.004 21.656 -0.106 1 96.75 85 GLY A N 1
ATOM 644 C CA . GLY A 1 85 ? -5.457 21.703 -0.044 1 96.75 85 GLY A CA 1
ATOM 645 C C . GLY A 1 85 ? -6.082 20.375 0.358 1 96.75 85 GLY A C 1
ATOM 646 O O . GLY A 1 85 ? -5.402 19.359 0.407 1 96.75 85 GLY A O 1
ATOM 647 N N . PRO A 1 86 ? -7.41 20.438 0.662 1 95.56 86 PRO A N 1
ATOM 648 C CA . PRO A 1 86 ? -8.125 19.203 0.979 1 95.56 86 PRO A CA 1
ATOM 649 C C . PRO A 1 86 ? -7.977 18.141 -0.111 1 95.56 86 PRO A C 1
ATOM 651 O O . PRO A 1 86 ? -7.988 18.469 -1.3 1 95.56 86 PRO A O 1
ATOM 654 N N . SER A 1 87 ? -7.703 16.875 0.299 1 95.44 87 SER A N 1
ATOM 655 C CA . SER A 1 87 ? -7.672 15.688 -0.545 1 95.44 87 SER A CA 1
ATOM 656 C C . SER A 1 87 ? -6.344 15.562 -1.282 1 95.44 87 SER A C 1
ATOM 658 O O . SER A 1 87 ? -6.09 14.57 -1.959 1 95.44 87 SER A O 1
ATOM 660 N N . GLU A 1 88 ? -5.477 16.578 -1.149 1 97.06 88 GLU A N 1
ATOM 661 C CA . GLU A 1 88 ? -4.168 16.453 -1.79 1 97.06 88 GLU A CA 1
ATOM 662 C C . GLU A 1 88 ? -3.291 15.438 -1.068 1 97.06 88 GLU A C 1
ATOM 664 O O . GLU A 1 88 ? -3.34 15.328 0.158 1 97.06 88 GLU A O 1
ATOM 669 N N . PRO A 1 89 ? -2.484 14.711 -1.838 1 98.06 89 PRO A N 1
ATOM 670 C CA . PRO A 1 89 ? -1.517 13.82 -1.193 1 98.06 89 PRO A CA 1
ATOM 671 C C . PRO A 1 89 ? -0.455 14.578 -0.398 1 98.06 89 PRO A C 1
ATOM 673 O O . PRO A 1 89 ? 0.141 15.531 -0.908 1 98.06 89 PRO A O 1
ATOM 676 N N . ILE A 1 90 ? -0.271 14.133 0.811 1 97.81 90 ILE A N 1
ATOM 677 C CA . ILE A 1 90 ? 0.732 14.703 1.705 1 97.81 90 ILE A CA 1
ATOM 678 C C . ILE A 1 90 ? 2.039 13.922 1.573 1 97.81 90 ILE A C 1
ATOM 680 O O . ILE A 1 90 ? 3.121 14.516 1.544 1 97.81 90 ILE A O 1
ATOM 684 N N . MET A 1 91 ? 1.895 12.602 1.544 1 98.38 91 MET A N 1
ATOM 685 C CA . MET A 1 91 ? 3.082 11.75 1.545 1 98.38 91 MET A CA 1
ATOM 686 C C . MET A 1 91 ? 2.777 10.391 0.929 1 98.38 91 MET A C 1
ATOM 688 O O . MET A 1 91 ? 1.612 10.008 0.799 1 98.38 91 MET A O 1
ATOM 692 N N . MET A 1 92 ? 3.826 9.719 0.569 1 98.69 92 MET A N 1
ATOM 693 C CA . MET A 1 92 ? 3.752 8.352 0.059 1 98.69 92 MET A CA 1
ATOM 694 C C . MET A 1 92 ? 4.953 7.531 0.522 1 98.69 92 MET A C 1
ATOM 696 O O . MET A 1 92 ? 6.07 8.047 0.585 1 98.69 92 MET A O 1
ATOM 700 N N . VAL A 1 93 ? 4.672 6.336 0.895 1 98.88 93 VAL A N 1
ATOM 701 C CA . VAL A 1 93 ? 5.684 5.316 1.146 1 98.88 93 VAL A CA 1
ATOM 702 C C . VAL A 1 93 ? 5.469 4.129 0.21 1 98.88 93 VAL A C 1
ATOM 704 O O . VAL A 1 93 ? 4.328 3.732 -0.047 1 98.88 93 VAL A O 1
ATOM 707 N N . ALA A 1 94 ? 6.535 3.645 -0.311 1 98.94 94 ALA A N 1
ATOM 708 C CA . ALA A 1 94 ? 6.48 2.418 -1.104 1 98.94 94 ALA A CA 1
ATOM 709 C C . ALA A 1 94 ? 7.609 1.468 -0.72 1 98.94 94 ALA A C 1
ATOM 711 O O . ALA A 1 94 ? 8.75 1.898 -0.505 1 98.94 94 ALA A O 1
ATOM 712 N N . THR A 1 95 ? 7.277 0.253 -0.59 1 98.94 95 THR A N 1
ATOM 713 C CA . THR A 1 95 ? 8.266 -0.778 -0.281 1 98.94 95 THR A CA 1
ATOM 714 C C . THR A 1 95 ? 8.133 -1.957 -1.241 1 98.94 95 THR A C 1
ATOM 716 O O . THR A 1 95 ? 7.02 -2.336 -1.619 1 98.94 95 THR A O 1
ATOM 719 N N . ALA A 1 96 ? 9.234 -2.469 -1.664 1 98.88 96 ALA A N 1
ATOM 720 C CA . ALA A 1 96 ? 9.328 -3.654 -2.512 1 98.88 96 ALA A CA 1
ATOM 721 C C . ALA A 1 96 ? 10.141 -4.754 -1.835 1 98.88 96 ALA A C 1
ATOM 723 O O . ALA A 1 96 ? 11.25 -4.508 -1.36 1 98.88 96 ALA A O 1
ATOM 724 N N . ALA A 1 97 ? 9.578 -5.895 -1.775 1 98.75 97 ALA A N 1
ATOM 725 C CA . ALA A 1 97 ? 10.234 -7.051 -1.168 1 98.75 97 ALA A CA 1
ATOM 726 C C . ALA A 1 97 ? 9.922 -8.328 -1.936 1 98.75 97 ALA A C 1
ATOM 728 O O . ALA A 1 97 ? 9.086 -8.328 -2.844 1 98.75 97 ALA A O 1
ATOM 729 N N . ALA A 1 98 ? 10.633 -9.344 -1.574 1 97.31 98 ALA A N 1
ATOM 730 C CA . ALA A 1 98 ? 10.359 -10.648 -2.18 1 97.31 98 ALA A CA 1
ATOM 731 C C . ALA A 1 98 ? 8.992 -11.172 -1.752 1 97.31 98 ALA A C 1
ATOM 733 O O . ALA A 1 98 ? 8.273 -11.781 -2.551 1 97.31 98 ALA A O 1
ATOM 734 N N . HIS A 1 99 ? 8.633 -10.867 -0.534 1 96.69 99 HIS A N 1
ATOM 735 C CA . HIS A 1 99 ? 7.383 -11.391 0.018 1 96.69 99 HIS A CA 1
ATOM 736 C C . HIS A 1 99 ? 6.559 -10.281 0.662 1 96.69 99 HIS A C 1
ATOM 738 O O . HIS A 1 99 ? 7.109 -9.281 1.118 1 96.69 99 HIS A O 1
ATOM 744 N N . ARG A 1 100 ? 5.25 -10.578 0.75 1 97.75 100 ARG A N 1
ATOM 745 C CA . ARG A 1 100 ? 4.301 -9.547 1.145 1 97.75 100 ARG A CA 1
ATOM 746 C C . ARG A 1 100 ? 4.508 -9.141 2.6 1 97.75 100 ARG A C 1
ATOM 748 O O . ARG A 1 100 ? 4.352 -7.969 2.951 1 97.75 100 ARG A O 1
ATOM 755 N N . ALA A 1 101 ? 4.867 -10.102 3.453 1 97.38 101 ALA A N 1
ATOM 756 C CA . ALA A 1 101 ? 4.977 -9.812 4.883 1 97.38 101 ALA A CA 1
ATOM 757 C C . ALA A 1 101 ? 6.02 -8.727 5.145 1 97.38 101 ALA A C 1
ATOM 759 O O . ALA A 1 101 ? 5.777 -7.793 5.914 1 97.38 101 ALA A O 1
ATOM 760 N N . GLU A 1 102 ? 7.156 -8.859 4.488 1 98.44 102 GLU A N 1
ATOM 761 C CA . GLU A 1 102 ? 8.234 -7.887 4.66 1 98.44 102 GLU A CA 1
ATOM 762 C C . GLU A 1 102 ? 7.84 -6.523 4.102 1 98.44 102 GLU A C 1
ATOM 764 O O . GLU A 1 102 ? 8.141 -5.492 4.707 1 98.44 102 GLU A O 1
ATOM 769 N N . ALA A 1 103 ? 7.215 -6.516 2.951 1 98.88 103 ALA A N 1
ATOM 770 C CA . ALA A 1 103 ? 6.805 -5.258 2.334 1 98.88 103 ALA A CA 1
ATOM 771 C C . ALA A 1 103 ? 5.801 -4.516 3.215 1 98.88 103 ALA A C 1
ATOM 773 O O . ALA A 1 103 ? 5.926 -3.309 3.426 1 98.88 103 ALA A O 1
ATOM 774 N N . PHE A 1 104 ? 4.805 -5.27 3.773 1 98.81 104 PHE A N 1
ATOM 775 C CA . PHE A 1 104 ? 3.805 -4.672 4.648 1 98.81 104 PHE A CA 1
ATOM 776 C C . PHE A 1 104 ? 4.445 -4.145 5.926 1 98.81 104 PHE A C 1
ATOM 778 O O . PHE A 1 104 ? 4.215 -3.002 6.32 1 98.81 104 PHE A O 1
ATOM 785 N N . ALA A 1 105 ? 5.25 -4.977 6.516 1 98.62 105 ALA A N 1
ATOM 786 C CA . ALA A 1 105 ? 5.859 -4.605 7.789 1 98.62 105 ALA A CA 1
ATOM 787 C C . ALA A 1 105 ? 6.719 -3.354 7.645 1 98.62 105 ALA A C 1
ATOM 789 O O . ALA A 1 105 ? 6.641 -2.439 8.469 1 98.62 105 ALA A O 1
ATOM 790 N N . ALA A 1 106 ? 7.469 -3.326 6.645 1 98.88 106 ALA A N 1
ATOM 791 C CA . ALA A 1 106 ? 8.359 -2.189 6.422 1 98.88 106 ALA A CA 1
ATOM 792 C C . ALA A 1 106 ? 7.562 -0.912 6.168 1 98.88 106 ALA A C 1
ATOM 794 O O . ALA A 1 106 ? 7.902 0.152 6.695 1 98.88 106 ALA A O 1
ATOM 795 N N . ALA A 1 107 ? 6.527 -1.011 5.355 1 98.88 107 ALA A N 1
ATOM 796 C CA . ALA A 1 107 ? 5.711 0.163 5.059 1 98.88 107 ALA A CA 1
ATOM 797 C C . ALA A 1 107 ? 5.047 0.701 6.324 1 98.88 107 ALA A C 1
ATOM 799 O O . ALA A 1 107 ? 5.043 1.91 6.566 1 98.88 107 ALA A O 1
ATOM 800 N N . GLU A 1 108 ? 4.523 -0.212 7.105 1 98.56 108 GLU A N 1
ATOM 801 C CA . GLU A 1 108 ? 3.871 0.204 8.344 1 98.56 108 GLU A CA 1
ATOM 802 C C . GLU A 1 108 ? 4.875 0.805 9.32 1 98.56 108 GLU A C 1
ATOM 804 O O . GLU A 1 108 ? 4.586 1.809 9.977 1 98.56 108 GLU A O 1
ATOM 809 N N . PHE A 1 109 ? 6.008 0.186 9.398 1 98.56 109 PHE A N 1
ATOM 810 C CA . PHE A 1 109 ? 7.082 0.699 10.242 1 98.56 109 PHE A CA 1
ATOM 811 C C . PHE A 1 109 ? 7.453 2.121 9.836 1 98.56 109 PHE A C 1
ATOM 813 O O . PHE A 1 109 ? 7.547 3.008 10.688 1 98.56 109 PHE A O 1
ATOM 820 N N . LEU A 1 110 ? 7.645 2.332 8.57 1 98.5 110 LEU A N 1
ATOM 821 C CA . LEU A 1 110 ? 8.016 3.65 8.062 1 98.5 110 LEU A CA 1
ATOM 822 C C . LEU A 1 110 ? 6.934 4.68 8.383 1 98.5 110 LEU A C 1
ATOM 824 O O . LEU A 1 110 ? 7.238 5.781 8.844 1 98.5 110 LEU A O 1
ATOM 828 N N . MET A 1 111 ? 5.711 4.277 8.242 1 98.12 111 MET A N 1
ATOM 829 C CA . MET A 1 111 ? 4.613 5.207 8.484 1 98.12 111 MET A CA 1
ATOM 830 C C . MET A 1 111 ? 4.5 5.531 9.969 1 98.12 111 MET A C 1
ATOM 832 O O . MET A 1 111 ? 4.25 6.68 10.344 1 98.12 111 MET A O 1
ATOM 836 N N . ASP A 1 112 ? 4.66 4.504 10.766 1 96.94 112 ASP A N 1
ATOM 837 C CA . ASP A 1 112 ? 4.617 4.75 12.203 1 96.94 112 ASP A CA 1
ATOM 838 C C . ASP A 1 112 ? 5.699 5.742 12.625 1 96.94 112 ASP A C 1
ATOM 840 O O . ASP A 1 112 ? 5.438 6.656 13.414 1 96.94 112 ASP A O 1
ATOM 844 N N . TYR A 1 113 ? 6.84 5.578 12.086 1 95.25 113 TYR A N 1
ATOM 845 C CA . TYR A 1 113 ? 7.934 6.488 12.398 1 95.25 113 TYR A CA 1
ATOM 846 C C . TYR A 1 113 ? 7.645 7.891 11.875 1 95.25 113 TYR A C 1
ATOM 848 O O . TYR A 1 113 ? 7.828 8.875 12.586 1 95.25 113 TYR A O 1
ATOM 856 N N . LEU A 1 114 ? 7.195 7.996 10.633 1 95.06 114 LEU A N 1
ATOM 857 C CA . LEU A 1 114 ? 6.957 9.289 10 1 95.06 114 LEU A CA 1
ATOM 858 C C . LEU A 1 114 ? 5.898 10.078 10.766 1 95.06 114 LEU A C 1
ATOM 860 O O . LEU A 1 114 ? 6.031 11.289 10.945 1 95.06 114 LEU A O 1
ATOM 864 N N . LYS A 1 115 ? 4.938 9.367 11.281 1 93.44 115 LYS A N 1
ATOM 865 C CA . LYS A 1 115 ? 3.828 10.047 11.953 1 93.44 115 LYS A CA 1
ATOM 866 C C . LYS A 1 115 ? 4.203 10.43 13.375 1 93.44 115 LYS A C 1
ATOM 868 O O . LYS A 1 115 ? 3.586 11.32 13.969 1 93.44 115 LYS A O 1
ATOM 873 N N . SER A 1 116 ? 5.23 9.773 13.883 1 90.75 116 SER A N 1
ATOM 874 C CA . SER A 1 116 ? 5.535 10 15.297 1 90.75 116 SER A CA 1
ATOM 875 C C . SER A 1 116 ? 6.82 10.797 15.461 1 90.75 116 SER A C 1
ATOM 877 O O . SER A 1 116 ? 6.969 11.547 16.438 1 90.75 116 SER A O 1
ATOM 879 N N . ARG A 1 117 ? 7.742 10.648 14.508 1 90.25 117 ARG A N 1
ATOM 880 C CA . ARG A 1 117 ? 9.086 11.117 14.812 1 90.25 117 ARG A CA 1
ATOM 881 C C . ARG A 1 117 ? 9.586 12.086 13.742 1 90.25 117 ARG A C 1
ATOM 883 O O . ARG A 1 117 ? 10.531 12.836 13.969 1 90.25 117 ARG A O 1
ATOM 890 N N . ALA A 1 118 ? 9.047 11.977 12.602 1 89.94 118 ALA A N 1
ATOM 891 C CA . ALA A 1 118 ? 9.555 12.852 11.547 1 89.94 118 ALA A CA 1
ATOM 892 C C . ALA A 1 118 ? 9.367 14.32 11.914 1 89.94 118 ALA A C 1
ATOM 894 O O . ALA A 1 118 ? 8.297 14.711 12.383 1 89.94 118 ALA A O 1
ATOM 895 N N . PRO A 1 119 ? 10.352 15.148 11.758 1 91.44 119 PRO A N 1
ATOM 896 C CA . PRO A 1 119 ? 10.312 16.547 12.195 1 91.44 119 PRO A CA 1
ATOM 897 C C . PRO A 1 119 ? 9.484 17.422 11.266 1 91.44 119 PRO A C 1
ATOM 899 O O . PRO A 1 119 ? 10.047 18.266 10.555 1 91.44 119 PRO A O 1
ATOM 902 N N . PHE A 1 120 ? 8.258 17.328 11.289 1 94.5 120 PHE A N 1
ATOM 903 C CA . PHE A 1 120 ? 7.289 18.188 10.602 1 94.5 120 PHE A CA 1
ATOM 904 C C . PHE A 1 120 ? 6.371 18.875 11.602 1 94.5 120 PHE A C 1
ATOM 906 O O . PHE A 1 120 ? 6.035 18.297 12.641 1 94.5 120 PHE A O 1
ATOM 913 N N . TRP A 1 121 ? 6.023 20.062 11.258 1 93.06 121 TRP A N 1
ATOM 914 C CA . TRP A 1 121 ? 4.98 20.797 11.977 1 93.06 121 TRP A CA 1
ATOM 915 C C . TRP A 1 121 ? 3.797 21.094 11.062 1 93.06 121 TRP A C 1
ATOM 917 O O . TRP A 1 121 ? 3.98 21.438 9.891 1 93.06 121 TRP A O 1
ATOM 927 N N . LYS A 1 122 ? 2.652 20.906 11.594 1 94.62 122 LYS A N 1
ATOM 928 C CA . LYS A 1 122 ? 1.45 21.062 10.781 1 94.62 122 LYS A CA 1
ATOM 929 C C . LYS A 1 122 ? 0.49 22.078 11.406 1 94.62 122 LYS A C 1
ATOM 931 O O . LYS A 1 122 ? 0.347 22.125 12.633 1 94.62 122 LYS A O 1
ATOM 936 N N . LYS A 1 123 ? -0.084 22.781 10.523 1 94.38 123 LYS A N 1
ATOM 937 C CA . LYS A 1 123 ? -1.128 23.719 10.922 1 94.38 123 LYS A CA 1
ATOM 938 C C . LYS A 1 123 ? -2.35 23.609 10.016 1 94.38 123 LYS A C 1
ATOM 940 O O . LYS A 1 123 ? -2.217 23.578 8.789 1 94.38 123 LYS A O 1
ATOM 945 N N . GLU A 1 124 ? -3.518 23.547 10.648 1 94.31 124 GLU A N 1
ATOM 946 C CA . GLU A 1 124 ? -4.762 23.594 9.891 1 94.31 124 GLU A CA 1
ATOM 947 C C . GLU A 1 124 ? -5.277 25.016 9.742 1 94.31 124 GLU A C 1
ATOM 949 O O . GLU A 1 124 ? -5.363 25.75 10.727 1 94.31 124 GLU A O 1
ATOM 954 N N . VAL A 1 125 ? -5.578 25.344 8.555 1 94.75 125 VAL A N 1
ATOM 955 C CA . VAL A 1 125 ? -6.066 26.688 8.273 1 94.75 125 VAL A CA 1
ATOM 956 C C . VAL A 1 125 ? -7.535 26.641 7.863 1 94.75 125 VAL A C 1
ATOM 958 O O . VAL A 1 125 ? -7.902 25.906 6.941 1 94.75 125 VAL A O 1
ATOM 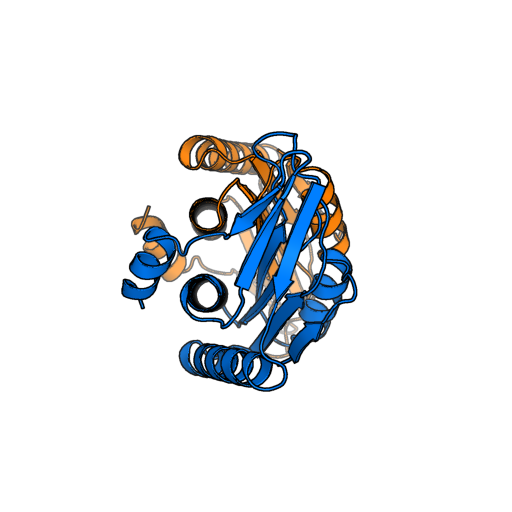961 N N . THR A 1 126 ? -8.383 27.469 8.547 1 93.12 126 THR A N 1
ATOM 962 C CA . THR A 1 126 ? -9.797 27.656 8.227 1 93.12 126 THR A CA 1
ATOM 963 C C . THR A 1 126 ? -10.133 29.141 8.133 1 93.12 126 THR A C 1
ATOM 965 O O . THR A 1 126 ? -9.266 30 8.312 1 93.12 126 THR A O 1
ATOM 968 N N . ALA A 1 127 ? -11.375 29.328 7.785 1 89.75 127 ALA A N 1
ATOM 969 C CA . ALA A 1 127 ? -11.82 30.719 7.746 1 89.75 127 ALA A CA 1
ATOM 970 C C . ALA A 1 127 ? -11.68 31.375 9.117 1 89.75 127 ALA A C 1
ATOM 972 O O . ALA A 1 127 ? -11.469 32.594 9.211 1 89.75 127 ALA A O 1
ATOM 973 N N . GLY A 1 128 ? -11.766 30.547 10.102 1 89.5 128 GLY A N 1
ATOM 974 C CA . GLY A 1 128 ? -11.734 31.062 11.461 1 89.5 128 GLY A CA 1
ATOM 975 C C . GLY A 1 128 ? -10.336 31.219 12.016 1 89.5 128 GLY A C 1
ATOM 976 O O . GLY A 1 128 ? -10.148 31.719 13.125 1 89.5 128 GLY A O 1
ATOM 977 N N . GLY A 1 129 ? -9.32 30.797 11.328 1 90.44 129 GLY A N 1
ATOM 978 C CA . GLY A 1 129 ? -7.949 30.922 11.805 1 90.44 129 GLY A CA 1
ATOM 979 C C . GLY A 1 129 ? -7.145 29.641 11.617 1 90.44 129 GLY A C 1
ATOM 980 O O . GLY A 1 129 ? -7.543 28.75 10.859 1 90.44 129 GLY A O 1
ATOM 981 N N . ALA A 1 130 ? -5.938 29.719 12.164 1 88.25 130 ALA A N 1
ATOM 982 C CA . ALA A 1 130 ? -5.008 28.609 12.047 1 88.25 130 ALA A CA 1
ATOM 983 C C . ALA A 1 130 ? -4.758 27.953 13.406 1 88.25 130 ALA A C 1
ATOM 985 O O . ALA A 1 130 ? -4.613 28.656 14.414 1 88.25 130 ALA A O 1
ATOM 986 N N . ASP A 1 131 ? -4.809 26.578 13.352 1 90.19 131 ASP A N 1
ATOM 987 C CA . ASP A 1 131 ? -4.57 25.828 14.586 1 90.19 131 ASP A CA 1
ATOM 988 C C . ASP A 1 131 ? -3.484 24.781 14.383 1 90.19 131 ASP A C 1
ATOM 990 O O . ASP A 1 131 ? -3.469 24.078 13.367 1 90.19 131 ASP A O 1
ATOM 994 N N . TRP A 1 132 ? -2.73 24.734 15.383 1 88.5 132 TRP A N 1
ATOM 995 C CA . TRP A 1 132 ? -1.674 23.734 15.344 1 88.5 132 TRP A CA 1
ATOM 996 C C . TRP A 1 132 ? -2.248 22.328 15.555 1 88.5 132 TRP A C 1
ATOM 998 O O . TRP A 1 132 ? -3.146 22.141 16.375 1 88.5 132 TRP A O 1
ATOM 1008 N N . VAL A 1 133 ? -1.616 21.453 14.727 1 87.75 133 VAL A N 1
ATOM 1009 C CA . VAL A 1 133 ? -1.99 20.062 14.883 1 87.75 133 VAL A CA 1
ATOM 1010 C C . VAL A 1 133 ? -1.083 19.391 15.914 1 87.75 133 VAL A C 1
ATOM 1012 O O . VAL A 1 133 ? 0.142 19.406 15.781 1 87.75 133 VAL A O 1
ATOM 1015 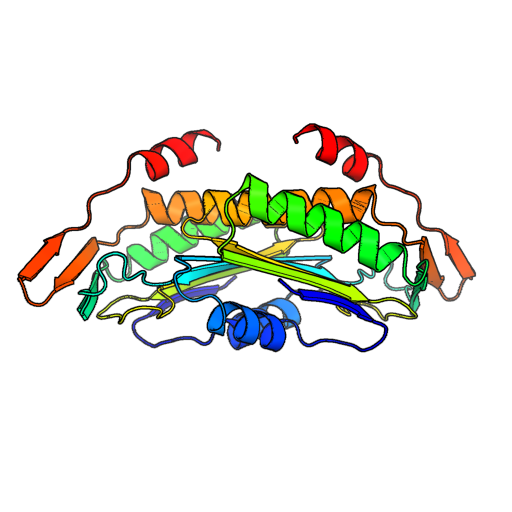N N . ALA A 1 134 ? -1.717 18.797 16.953 1 81.88 134 ALA A N 1
ATOM 1016 C CA . ALA A 1 134 ? -0.965 18.156 18.031 1 81.88 134 ALA A CA 1
ATOM 1017 C C . ALA A 1 134 ? -0.565 16.734 17.641 1 81.88 134 ALA A C 1
ATOM 1019 O O . ALA A 1 134 ? -1.249 16.078 16.859 1 81.88 134 ALA A O 1
ATOM 1020 N N . ALA A 1 135 ? 0.543 16.359 18.203 1 78.94 135 ALA A N 1
ATOM 1021 C CA . ALA A 1 135 ? 0.894 14.953 18.094 1 78.94 135 ALA A CA 1
ATOM 1022 C C . ALA A 1 135 ? -0.22 14.062 18.641 1 78.94 135 ALA A C 1
ATOM 1024 O O . ALA A 1 135 ? -0.862 14.398 19.625 1 78.94 135 ALA A O 1
ATOM 1025 N N . LYS A 1 136 ? -0.352 12.953 17.984 1 86.06 136 LYS A N 1
ATOM 1026 C CA . LYS A 1 136 ? -1.392 12.031 18.422 1 86.06 136 LYS A CA 1
ATOM 1027 C C . LYS A 1 136 ? -0.801 10.906 19.266 1 86.06 136 LYS A C 1
ATOM 1029 O O . LYS A 1 136 ? 0.193 10.289 18.875 1 86.06 136 LYS A O 1
ATOM 1034 N N . GLU A 1 137 ? -1.418 10.625 20.328 1 82.88 137 GLU A N 1
ATOM 1035 C CA . GLU A 1 137 ? -1.006 9.531 21.203 1 82.88 137 GLU A CA 1
ATOM 1036 C C . GLU A 1 137 ? -1.009 8.195 20.453 1 82.88 137 GLU A C 1
ATOM 1038 O O . GLU A 1 137 ? -0.167 7.336 20.703 1 82.88 137 GLU A O 1
ATOM 1043 N N . ALA A 1 138 ? -1.954 8.086 19.562 1 83.5 138 ALA A N 1
ATOM 1044 C CA . ALA A 1 138 ? -2.068 6.855 18.781 1 83.5 138 ALA A CA 1
ATOM 1045 C C . ALA A 1 138 ? -0.829 6.641 17.922 1 83.5 138 ALA A C 1
ATOM 1047 O O . ALA A 1 138 ? -0.41 5.5 17.703 1 83.5 138 ALA A O 1
ATOM 1048 N N . ASP A 1 139 ? -0.201 7.668 17.484 1 88.44 139 ASP A N 1
ATOM 1049 C CA . ASP A 1 139 ? 1.02 7.57 16.688 1 88.44 139 ASP A CA 1
ATOM 1050 C C . ASP A 1 139 ? 2.195 7.098 17.531 1 88.44 139 ASP A C 1
ATOM 1052 O O . ASP A 1 139 ? 2.973 6.242 17.109 1 88.44 139 ASP A O 1
ATOM 1056 N N . GLU A 1 140 ? 2.236 7.605 18.766 1 87.31 140 GLU A N 1
ATOM 1057 C CA . GLU A 1 140 ? 3.297 7.191 19.688 1 87.31 140 GLU A CA 1
ATOM 1058 C C . GLU A 1 140 ? 3.137 5.73 20.094 1 87.31 140 GLU A C 1
ATOM 1060 O O . GLU A 1 140 ? 4.121 4.988 20.156 1 87.31 140 GLU A O 1
ATOM 1065 N N . ALA A 1 141 ? 1.94 5.363 20.328 1 87.06 141 ALA A N 1
ATOM 1066 C CA . ALA A 1 141 ? 1.654 3.992 20.734 1 87.06 141 ALA A CA 1
ATOM 1067 C C . ALA A 1 141 ? 2.016 3.004 19.625 1 87.06 141 ALA A C 1
ATOM 1069 O O . ALA A 1 141 ? 2.496 1.902 19.906 1 87.06 141 ALA A O 1
ATOM 1070 N N . ALA A 1 142 ? 1.812 3.43 18.438 1 86.94 142 ALA A N 1
ATOM 1071 C CA . ALA A 1 142 ? 2.061 2.551 17.297 1 86.94 142 ALA A CA 1
ATOM 1072 C C . ALA A 1 142 ? 3.545 2.211 17.172 1 86.94 142 ALA A C 1
ATOM 1074 O O . ALA A 1 142 ? 3.904 1.123 16.719 1 86.94 142 ALA A O 1
ATOM 1075 N N . LEU A 1 143 ? 4.398 3.021 17.719 1 88.56 143 LEU A N 1
ATOM 1076 C CA . LEU A 1 143 ? 5.836 2.785 17.656 1 88.56 143 LEU A CA 1
ATOM 1077 C C . LEU A 1 143 ? 6.238 1.615 18.547 1 88.56 143 LEU A C 1
ATOM 1079 O O . LEU A 1 143 ? 7.25 0.958 18.297 1 88.56 143 LEU A O 1
ATOM 1083 N N . GLY A 1 144 ? 5.434 1.434 19.516 1 86.5 144 GLY A N 1
ATOM 1084 C CA . GLY A 1 144 ? 5.738 0.41 20.5 1 86.5 144 GLY A CA 1
ATOM 1085 C C . GLY A 1 144 ? 5.723 -0.995 19.938 1 86.5 144 GLY A C 1
ATOM 1086 O O . GLY A 1 144 ? 6.312 -1.912 20.5 1 86.5 144 GLY A O 1
ATOM 1087 N N . ARG A 1 145 ? 5.152 -1.119 18.828 1 89.62 145 ARG A N 1
ATOM 1088 C CA . ARG A 1 145 ? 5.043 -2.453 18.25 1 89.62 145 ARG A CA 1
ATOM 1089 C C . ARG A 1 145 ? 6.348 -2.865 17.578 1 89.62 145 ARG A C 1
ATOM 1091 O O . ARG A 1 145 ? 6.531 -4.031 17.219 1 89.62 145 ARG A O 1
ATOM 1098 N N . TRP A 1 146 ? 7.195 -1.883 17.484 1 93.44 146 TRP A N 1
ATOM 1099 C CA . TRP A 1 146 ? 8.414 -2.18 16.75 1 93.44 146 TRP A CA 1
ATOM 1100 C C . TRP A 1 146 ? 9.617 -2.26 17.688 1 93.44 146 TRP A C 1
ATOM 1102 O O . TRP A 1 146 ? 10.727 -2.594 17.25 1 93.44 146 TRP A O 1
ATOM 1112 N N . MET B 1 1 ? -16.875 -0.368 -3.885 1 95.12 1 MET B N 1
ATOM 1113 C CA . MET B 1 1 ? -16.031 -1.56 -3.83 1 95.12 1 MET B CA 1
ATOM 1114 C C . MET B 1 1 ? -16.047 -2.297 -5.164 1 95.12 1 MET B C 1
ATOM 1116 O O . MET B 1 1 ? -17.109 -2.518 -5.746 1 95.12 1 MET B O 1
ATOM 1120 N N . ARG B 1 2 ? -14.93 -2.629 -5.715 1 97.44 2 ARG B N 1
ATOM 1121 C CA . ARG B 1 2 ? -14.758 -3.316 -6.988 1 97.44 2 ARG B CA 1
ATOM 1122 C C . ARG B 1 2 ? -13.93 -4.586 -6.82 1 97.44 2 ARG B C 1
ATOM 1124 O O . ARG B 1 2 ? -12.875 -4.562 -6.18 1 97.44 2 ARG B O 1
ATOM 1131 N N . VAL B 1 3 ? -14.414 -5.656 -7.293 1 98.25 3 VAL B N 1
ATOM 1132 C CA . VAL B 1 3 ? -13.719 -6.934 -7.328 1 98.25 3 VAL B CA 1
ATOM 1133 C C . VAL B 1 3 ? -13.664 -7.453 -8.766 1 98.25 3 VAL B C 1
ATOM 1135 O O . VAL B 1 3 ? -14.703 -7.707 -9.375 1 98.25 3 VAL B O 1
ATOM 1138 N N . LEU B 1 4 ? -12.469 -7.641 -9.273 1 98.19 4 LEU B N 1
ATOM 1139 C CA . LEU B 1 4 ? -12.289 -8.055 -10.656 1 98.19 4 LEU B CA 1
ATOM 1140 C C . LEU B 1 4 ? -11.406 -9.297 -10.742 1 98.19 4 LEU B C 1
ATOM 1142 O O . LEU B 1 4 ? -10.297 -9.312 -10.203 1 98.19 4 LEU B O 1
ATOM 1146 N N . VAL B 1 5 ? -11.898 -10.305 -11.32 1 98.31 5 VAL B N 1
ATOM 1147 C CA . VAL B 1 5 ? -11.125 -11.469 -11.734 1 98.31 5 VAL B CA 1
ATOM 1148 C C . VAL B 1 5 ? -11.062 -11.531 -13.258 1 98.31 5 VAL B C 1
ATOM 1150 O O . VAL B 1 5 ? -12.062 -11.805 -13.914 1 98.31 5 VAL B O 1
ATOM 1153 N N . GLN B 1 6 ? -9.828 -11.273 -13.805 1 98.38 6 GLN B N 1
ATOM 1154 C CA . GLN B 1 6 ? -9.773 -11.016 -15.234 1 98.38 6 GLN B CA 1
ATOM 1155 C C . GLN B 1 6 ? -8.508 -11.594 -15.859 1 98.38 6 GLN B C 1
ATOM 1157 O O . GLN B 1 6 ? -7.516 -11.82 -15.156 1 98.38 6 GLN B O 1
ATOM 1162 N N . ALA B 1 7 ? -8.531 -11.812 -17.156 1 98.12 7 ALA B N 1
ATOM 1163 C CA . ALA B 1 7 ? -7.344 -12.258 -17.891 1 98.12 7 ALA B CA 1
ATOM 1164 C C . ALA B 1 7 ? -6.473 -11.07 -18.297 1 98.12 7 ALA B C 1
ATOM 1166 O O . ALA B 1 7 ? -5.246 -11.195 -18.375 1 98.12 7 ALA B O 1
ATOM 1167 N N . GLU B 1 8 ? -7.074 -9.961 -18.547 1 98.19 8 GLU B N 1
ATOM 1168 C CA . GLU B 1 8 ? -6.406 -8.781 -19.109 1 98.19 8 GLU B CA 1
ATOM 1169 C C . GLU B 1 8 ? -5.441 -8.172 -18.094 1 98.19 8 GLU B C 1
ATOM 1171 O O . GLU B 1 8 ? -5.742 -8.109 -16.906 1 98.19 8 GLU B O 1
ATOM 1176 N N . PRO B 1 9 ? -4.332 -7.719 -18.672 1 98.25 9 PRO B N 1
ATOM 1177 C CA . PRO B 1 9 ? -3.424 -6.988 -17.781 1 98.25 9 PRO B CA 1
ATOM 1178 C C . PRO B 1 9 ? -4.047 -5.711 -17.219 1 98.25 9 PRO B C 1
ATOM 1180 O O . PRO B 1 9 ? -5.055 -5.23 -17.734 1 98.25 9 PRO B O 1
ATOM 1183 N N . PHE B 1 10 ? -3.561 -5.262 -16.109 1 98.19 10 PHE B N 1
ATOM 1184 C CA . PHE B 1 10 ? -3.902 -3.955 -15.555 1 98.19 10 PHE B CA 1
ATOM 1185 C C . PHE B 1 10 ? -2.645 -3.158 -15.234 1 98.19 10 PHE B C 1
ATOM 1187 O O . PHE B 1 10 ? -1.565 -3.732 -15.07 1 98.19 10 PHE B O 1
ATOM 1194 N N . GLU B 1 11 ? -2.811 -1.868 -15.297 1 96.75 11 GLU B N 1
ATOM 1195 C CA . GLU B 1 11 ? -1.729 -0.975 -14.891 1 96.75 11 GLU B CA 1
ATOM 1196 C C . GLU B 1 11 ? -1.882 -0.555 -13.43 1 96.75 11 GLU B C 1
ATOM 1198 O O . GLU B 1 11 ? -2.787 0.208 -13.094 1 96.75 11 GLU B O 1
ATOM 1203 N N . PHE B 1 12 ? -0.928 -0.984 -12.641 1 96.19 12 PHE B N 1
ATOM 1204 C CA . PHE B 1 12 ? -0.959 -0.786 -11.195 1 96.19 12 PHE B CA 1
ATOM 1205 C C . PHE B 1 12 ? -1.163 0.686 -10.852 1 96.19 12 PHE B C 1
ATOM 1207 O O . PHE B 1 12 ? -2.049 1.031 -10.07 1 96.19 12 PHE B O 1
ATOM 1214 N N . GLY B 1 13 ? -0.338 1.506 -11.422 1 98.06 13 GLY B N 1
ATOM 1215 C CA . GLY B 1 13 ? -0.373 2.93 -11.125 1 98.06 13 GLY B CA 1
ATOM 1216 C C . GLY B 1 13 ? -1.686 3.588 -11.508 1 98.06 13 GLY B C 1
ATOM 1217 O O . GLY B 1 13 ? -2.225 4.395 -10.75 1 98.06 13 GLY B O 1
ATOM 1218 N N . ALA B 1 14 ? -2.17 3.215 -12.672 1 98.19 14 ALA B N 1
ATOM 1219 C CA . ALA B 1 14 ? -3.432 3.781 -13.141 1 98.19 14 ALA B CA 1
ATOM 1220 C C . ALA B 1 14 ? -4.59 3.371 -12.242 1 98.19 14 ALA B C 1
ATOM 1222 O O . ALA B 1 14 ? -5.43 4.199 -11.883 1 98.19 14 ALA B O 1
ATOM 1223 N N . GLU B 1 15 ? -4.633 2.104 -11.852 1 98.56 15 GLU B N 1
ATOM 1224 C CA . GLU B 1 15 ? -5.684 1.61 -10.969 1 98.56 15 GLU B CA 1
ATOM 1225 C C . GLU B 1 15 ? -5.602 2.27 -9.594 1 98.56 15 GLU B C 1
ATOM 1227 O O . GLU B 1 15 ? -6.625 2.654 -9.023 1 98.56 15 GLU B O 1
ATOM 1232 N N . ALA B 1 16 ? -4.395 2.424 -9.125 1 97.94 16 ALA B N 1
ATOM 1233 C CA . ALA B 1 16 ? -4.172 3.035 -7.812 1 97.94 16 ALA B CA 1
ATOM 1234 C C . ALA B 1 16 ? -4.656 4.48 -7.797 1 97.94 16 ALA B C 1
ATOM 1236 O O . ALA B 1 16 ? -5.336 4.906 -6.859 1 97.94 16 ALA B O 1
ATOM 1237 N N . GLN B 1 17 ? -4.309 5.191 -8.867 1 98.12 17 GLN B N 1
ATOM 1238 C CA . GLN B 1 17 ? -4.695 6.594 -8.953 1 98.12 17 GLN B CA 1
ATOM 1239 C C . GLN B 1 17 ? -6.215 6.738 -9.039 1 98.12 17 GLN B C 1
ATOM 1241 O O . GLN B 1 17 ? -6.801 7.562 -8.328 1 98.12 17 GLN B O 1
ATOM 1246 N N . THR B 1 18 ? -6.816 5.945 -9.906 1 98 18 THR B N 1
ATOM 1247 C CA . THR B 1 18 ? -8.266 5.973 -10.062 1 98 18 THR B CA 1
ATOM 1248 C C . THR B 1 18 ? -8.961 5.648 -8.742 1 98 18 THR B C 1
ATOM 1250 O O . THR B 1 18 ? -9.938 6.301 -8.367 1 98 18 THR B O 1
ATOM 1253 N N . PHE B 1 19 ? -8.469 4.688 -8.016 1 98.5 19 PHE B N 1
ATOM 1254 C CA . PHE B 1 19 ? -9.016 4.277 -6.73 1 98.5 19 PHE B CA 1
ATOM 1255 C C . PHE B 1 19 ? -8.938 5.418 -5.719 1 98.5 19 PHE B C 1
ATOM 1257 O O . PHE B 1 19 ? -9.93 5.738 -5.062 1 98.5 19 PHE B O 1
ATOM 1264 N N . ALA B 1 20 ? -7.773 6.031 -5.66 1 97.38 20 ALA B N 1
ATOM 1265 C CA . ALA B 1 20 ? -7.566 7.125 -4.715 1 97.38 20 ALA B CA 1
ATOM 1266 C C . ALA B 1 20 ? -8.484 8.297 -5.031 1 97.38 20 ALA B C 1
ATOM 1268 O O . ALA B 1 20 ? -9.07 8.898 -4.125 1 97.38 20 ALA B O 1
ATOM 1269 N N . ASP B 1 21 ? -8.602 8.586 -6.324 1 96.5 21 ASP B N 1
ATOM 1270 C CA . ASP B 1 21 ? -9.414 9.711 -6.766 1 96.5 21 ASP B CA 1
ATOM 1271 C C . ASP B 1 21 ? -10.883 9.508 -6.398 1 96.5 21 ASP B C 1
ATOM 1273 O O . ASP B 1 21 ? -11.617 10.477 -6.207 1 96.5 21 ASP B O 1
ATOM 1277 N N . GLY B 1 22 ? -11.227 8.258 -6.289 1 96.31 22 GLY B N 1
ATOM 1278 C CA . GLY B 1 22 ? -12.625 7.945 -6.02 1 96.31 22 GLY B CA 1
ATOM 1279 C C . GLY B 1 22 ? -12.93 7.805 -4.539 1 96.31 22 GLY B C 1
ATOM 1280 O O . GLY B 1 22 ? -14.094 7.641 -4.156 1 96.31 22 GLY B O 1
ATOM 1281 N N . ALA B 1 23 ? -11.977 7.859 -3.697 1 95.88 23 ALA B N 1
ATOM 1282 C CA . ALA B 1 23 ? -12.148 7.594 -2.271 1 95.88 23 ALA B CA 1
ATOM 1283 C C . ALA B 1 23 ? -12.297 8.891 -1.484 1 95.88 23 ALA B C 1
ATOM 1285 O O . ALA B 1 23 ? -11.492 9.18 -0.598 1 95.88 23 ALA B O 1
ATOM 1286 N N . ALA B 1 24 ? -13.359 9.562 -1.725 1 93.12 24 ALA B N 1
ATOM 1287 C CA . ALA B 1 24 ? -13.609 10.828 -1.046 1 93.12 24 ALA B CA 1
ATOM 1288 C C . ALA B 1 24 ? -13.625 10.648 0.469 1 93.12 24 ALA B C 1
ATOM 1290 O O . ALA B 1 24 ? -14.266 9.727 0.983 1 93.12 24 ALA B O 1
ATOM 1291 N N . GLY B 1 25 ? -12.867 11.492 1.117 1 94.25 25 GLY B N 1
ATOM 1292 C CA . GLY B 1 25 ? -12.867 11.445 2.57 1 94.25 25 GLY B CA 1
ATOM 1293 C C . GLY B 1 25 ? -11.75 10.594 3.141 1 94.25 25 GLY B C 1
ATOM 1294 O O . GLY B 1 25 ? -11.508 10.602 4.348 1 94.25 25 GLY B O 1
ATOM 1295 N N . ALA B 1 26 ? -11.062 9.922 2.307 1 97.62 26 ALA B N 1
ATOM 1296 C CA . ALA B 1 26 ? -9.977 9.062 2.77 1 97.62 26 ALA B CA 1
ATOM 1297 C C . ALA B 1 26 ? -8.789 9.891 3.244 1 97.62 26 ALA B C 1
ATOM 1299 O O . ALA B 1 26 ? -8.453 10.914 2.645 1 97.62 26 ALA B O 1
ATOM 1300 N N . GLY B 1 27 ? -8.211 9.438 4.324 1 98.06 27 GLY B N 1
ATOM 1301 C CA . GLY B 1 27 ? -6.93 9.977 4.758 1 98.06 27 GLY B CA 1
ATOM 1302 C C . GLY B 1 27 ? -5.766 9.047 4.48 1 98.06 27 GLY B C 1
ATOM 1303 O O . GLY B 1 27 ? -4.605 9.461 4.547 1 98.06 27 GLY B O 1
ATOM 1304 N N . ALA B 1 28 ? -6.148 7.785 4.168 1 98.69 28 ALA B N 1
ATOM 1305 C CA . ALA B 1 28 ? -5.137 6.75 3.986 1 98.69 28 ALA B CA 1
ATOM 1306 C C . ALA B 1 28 ? -5.508 5.812 2.842 1 98.69 28 ALA B C 1
ATOM 1308 O O . ALA B 1 28 ? -6.629 5.301 2.791 1 98.69 28 ALA B O 1
ATOM 1309 N N . ILE B 1 29 ? -4.602 5.633 1.943 1 98.88 29 ILE B N 1
ATOM 1310 C CA . ILE B 1 29 ? -4.715 4.652 0.869 1 98.88 29 ILE B CA 1
ATOM 1311 C C . ILE B 1 29 ? -3.561 3.658 0.951 1 98.88 29 ILE B C 1
ATOM 1313 O O . ILE B 1 29 ? -2.391 4.055 0.939 1 98.88 29 ILE B O 1
ATOM 1317 N N . VAL B 1 30 ? -3.875 2.393 1.032 1 98.94 30 VAL B N 1
ATOM 1318 C CA . VAL B 1 30 ? -2.865 1.341 0.997 1 98.94 30 VAL B CA 1
ATOM 1319 C C . VAL B 1 30 ? -3.096 0.443 -0.217 1 98.94 30 VAL B C 1
ATOM 1321 O O . VAL B 1 30 ? -4.234 0.085 -0.524 1 98.94 30 VAL B O 1
ATOM 1324 N N . THR B 1 31 ? -2.023 0.16 -0.919 1 98.94 31 THR B N 1
ATOM 1325 C CA . THR B 1 31 ? -2.127 -0.805 -2.008 1 98.94 31 THR B CA 1
ATOM 1326 C C . THR B 1 31 ? -1.091 -1.914 -1.849 1 98.94 31 THR B C 1
ATOM 1328 O O . THR B 1 31 ? -0.016 -1.69 -1.288 1 98.94 31 THR B O 1
ATOM 1331 N N . PHE B 1 32 ? -1.431 -3.004 -2.26 1 98.94 32 PHE B N 1
ATOM 1332 C CA . PHE B 1 32 ? -0.53 -4.129 -2.48 1 98.94 32 PHE B CA 1
ATOM 1333 C C . PHE B 1 32 ? -0.619 -4.621 -3.92 1 98.94 32 PHE B C 1
ATOM 1335 O O . PHE B 1 32 ? -1.715 -4.773 -4.461 1 98.94 32 PHE B O 1
ATOM 1342 N N . THR B 1 33 ? 0.441 -4.855 -4.504 1 98.75 33 THR B N 1
ATOM 1343 C CA . THR B 1 33 ? 0.514 -5.48 -5.82 1 98.75 33 THR B CA 1
ATOM 1344 C C . THR B 1 33 ? 1.475 -6.664 -5.805 1 98.75 33 THR B C 1
ATOM 1346 O O . THR B 1 33 ? 2.631 -6.527 -5.398 1 98.75 33 THR B O 1
ATOM 1349 N N . GLY B 1 34 ? 0.983 -7.746 -6.246 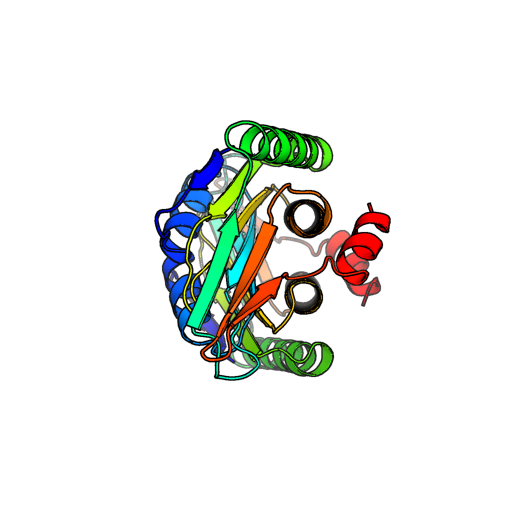1 98.31 34 GLY B N 1
ATOM 1350 C CA . GLY B 1 34 ? 1.802 -8.938 -6.391 1 98.31 34 GLY B CA 1
ATOM 1351 C C . GLY B 1 34 ? 2.322 -9.141 -7.801 1 98.31 34 GLY B C 1
ATOM 1352 O O . GLY B 1 34 ? 1.59 -8.945 -8.773 1 98.31 34 GLY B O 1
ATOM 1353 N N . LEU B 1 35 ? 3.553 -9.531 -7.887 1 98.06 35 LEU B N 1
ATOM 1354 C CA . LEU B 1 35 ? 4.211 -9.734 -9.172 1 98.06 35 LEU B CA 1
ATOM 1355 C C . LEU B 1 35 ? 4.691 -11.172 -9.32 1 98.06 35 LEU B C 1
ATOM 1357 O O . LEU B 1 35 ? 5.086 -11.805 -8.336 1 98.06 35 LEU B O 1
ATOM 1361 N N . VAL B 1 36 ? 4.691 -11.641 -10.57 1 97.19 36 VAL B N 1
ATOM 1362 C CA . VAL B 1 36 ? 5.273 -12.953 -10.852 1 97.19 36 VAL B CA 1
ATOM 1363 C C . VAL B 1 36 ? 6.789 -12.891 -10.656 1 97.19 36 VAL B C 1
ATOM 1365 O O . VAL B 1 36 ? 7.484 -12.164 -11.359 1 97.19 36 VAL B O 1
ATOM 1368 N N . ARG B 1 37 ? 7.23 -13.68 -9.766 1 95.06 37 ARG B N 1
ATOM 1369 C CA . ARG B 1 37 ? 8.672 -13.703 -9.547 1 95.06 37 ARG B CA 1
ATOM 1370 C C . ARG B 1 37 ? 9.328 -14.828 -10.344 1 95.06 37 ARG B C 1
ATOM 1372 O O . ARG B 1 37 ? 8.773 -15.93 -10.445 1 95.06 37 ARG B O 1
ATOM 1379 N N . ASP B 1 38 ? 10.461 -14.492 -10.852 1 93.12 38 ASP B N 1
ATOM 1380 C CA . ASP B 1 38 ? 11.305 -15.5 -11.484 1 93.12 38 ASP B CA 1
ATOM 1381 C C . ASP B 1 38 ? 12.539 -15.789 -10.641 1 93.12 38 ASP B C 1
ATOM 1383 O O . ASP B 1 38 ? 13.609 -15.227 -10.883 1 93.12 38 ASP B O 1
ATOM 1387 N N . LEU B 1 39 ? 12.453 -16.719 -9.719 1 85.69 39 LEU B N 1
ATOM 1388 C CA . LEU B 1 39 ? 13.523 -17 -8.766 1 85.69 39 LEU B CA 1
ATOM 1389 C C . LEU B 1 39 ? 14.648 -17.766 -9.438 1 85.69 39 LEU B C 1
ATOM 1391 O O . LEU B 1 39 ? 15.82 -17.594 -9.086 1 85.69 39 LEU B O 1
ATOM 1395 N N . SER B 1 40 ? 14.258 -18.547 -10.359 1 84.75 40 SER B N 1
ATOM 1396 C CA . SER B 1 40 ? 15.242 -19.422 -10.984 1 84.75 40 SER B CA 1
ATOM 1397 C C . SER B 1 40 ? 15.891 -18.766 -12.195 1 84.75 40 SER B C 1
ATOM 1399 O O . SER B 1 40 ? 16.969 -19.172 -12.633 1 84.75 40 SER B O 1
ATOM 1401 N N . GLY B 1 41 ? 15.25 -17.75 -12.734 1 89.81 41 GLY B N 1
ATOM 1402 C CA . GLY B 1 41 ? 15.688 -17.188 -14 1 89.81 41 GLY B CA 1
ATOM 1403 C C . GLY B 1 41 ? 15.25 -18 -15.203 1 89.81 41 GLY B C 1
ATOM 1404 O O . GLY B 1 41 ? 15.562 -17.656 -16.344 1 89.81 41 GLY B O 1
ATOM 1405 N N . ALA B 1 42 ? 14.508 -19.094 -14.93 1 91.81 42 ALA B N 1
ATOM 1406 C CA . ALA B 1 42 ? 14.125 -20.016 -15.992 1 91.81 42 ALA B CA 1
ATOM 1407 C C . ALA B 1 42 ? 12.617 -20.031 -16.188 1 91.81 42 ALA B C 1
ATOM 1409 O O . ALA B 1 42 ? 12.102 -20.766 -17.047 1 91.81 42 ALA B O 1
ATOM 1410 N N . LEU B 1 43 ? 11.961 -19.172 -15.445 1 94.75 43 LEU B N 1
ATOM 1411 C CA . LEU B 1 43 ? 10.5 -19.172 -15.523 1 94.75 43 LEU B CA 1
ATOM 1412 C C . LEU B 1 43 ? 10.031 -18.625 -16.875 1 94.75 43 LEU B C 1
ATOM 1414 O O . LEU B 1 43 ? 10.422 -17.531 -17.266 1 94.75 43 LEU B O 1
ATOM 1418 N N . GLU B 1 44 ? 9.211 -19.375 -17.516 1 96.44 44 GLU B N 1
ATOM 1419 C CA . GLU B 1 44 ? 8.594 -18.906 -18.75 1 96.44 44 GLU B CA 1
ATOM 1420 C C . GLU B 1 44 ? 7.254 -18.219 -18.484 1 96.44 44 GLU B C 1
ATOM 1422 O O . GLU B 1 44 ? 6.945 -17.188 -19.078 1 96.44 44 GLU B O 1
ATOM 1427 N N . ALA B 1 45 ? 6.484 -18.969 -17.562 1 97.12 45 ALA B N 1
ATOM 1428 C CA . ALA B 1 45 ? 5.168 -18.406 -17.266 1 97.12 45 ALA B CA 1
ATOM 1429 C C . ALA B 1 45 ? 4.594 -19.016 -15.992 1 97.12 45 ALA B C 1
ATOM 1431 O O . ALA B 1 45 ? 5.039 -20.078 -15.547 1 97.12 45 ALA B O 1
ATOM 1432 N N . MET B 1 46 ? 3.732 -18.234 -15.453 1 96.75 46 MET B N 1
ATOM 1433 C CA . MET B 1 46 ? 2.809 -18.719 -14.438 1 96.75 46 MET B CA 1
ATOM 1434 C C . MET B 1 46 ? 1.405 -18.891 -15.016 1 96.75 46 MET B C 1
ATOM 1436 O O . MET B 1 46 ? 0.865 -17.969 -15.617 1 96.75 46 MET B O 1
ATOM 1440 N N . GLU B 1 47 ? 0.902 -20.016 -14.844 1 97.69 47 GLU B N 1
ATOM 1441 C CA . GLU B 1 47 ? -0.475 -20.25 -15.266 1 97.69 47 GLU B CA 1
ATOM 1442 C C . GLU B 1 47 ? -1.42 -20.312 -14.07 1 97.69 47 GLU B C 1
ATOM 1444 O O . GLU B 1 47 ? -1.206 -21.094 -13.141 1 97.69 47 GLU B O 1
ATOM 1449 N N . ILE B 1 48 ? -2.441 -19.5 -14.164 1 97.44 48 ILE B N 1
ATOM 1450 C CA . ILE B 1 48 ? -3.385 -19.406 -13.055 1 97.44 48 ILE B CA 1
ATOM 1451 C C . ILE B 1 48 ? -4.785 -19.781 -13.531 1 97.44 48 ILE B C 1
ATOM 1453 O O . ILE B 1 48 ? -5.285 -19.234 -14.508 1 97.44 48 ILE B O 1
ATOM 1457 N N . GLU B 1 49 ? -5.367 -20.672 -12.805 1 96.56 49 GLU B N 1
ATOM 1458 C CA . GLU B 1 49 ? -6.742 -21.078 -13.055 1 96.56 49 GLU B CA 1
ATOM 1459 C C . GLU B 1 49 ? -7.648 -20.734 -11.875 1 96.56 49 GLU B C 1
ATOM 1461 O O . GLU B 1 49 ? -7.168 -20.516 -10.758 1 96.56 49 GLU B O 1
ATOM 1466 N N . HIS B 1 50 ? -8.852 -20.531 -12.242 1 96.06 50 HIS B N 1
ATOM 1467 C CA . HIS B 1 50 ? -9.836 -20.234 -11.203 1 96.06 50 HIS B CA 1
ATOM 1468 C C . HIS B 1 50 ? -11.195 -20.828 -11.547 1 96.06 50 HIS B C 1
ATOM 1470 O O . HIS B 1 50 ? -11.383 -21.375 -12.641 1 96.06 50 HIS B O 1
ATOM 1476 N N . TYR B 1 51 ? -12.055 -20.875 -10.57 1 93.94 51 TYR B N 1
ATOM 1477 C CA . TYR B 1 51 ? -13.445 -21.266 -10.789 1 93.94 51 TYR B CA 1
ATOM 1478 C C . TYR B 1 51 ? -14.312 -20.031 -11.07 1 93.94 51 TYR B C 1
ATOM 1480 O O . TYR B 1 51 ? -14.766 -19.359 -10.141 1 93.94 51 TYR B O 1
ATOM 1488 N N . PRO B 1 52 ? -14.688 -19.938 -12.352 1 94.44 52 PRO B N 1
ATOM 1489 C CA . PRO B 1 52 ? -15.453 -18.734 -12.688 1 94.44 52 PRO B CA 1
ATOM 1490 C C . PRO B 1 52 ? -16.719 -18.594 -11.852 1 94.44 52 PRO B C 1
ATOM 1492 O O . PRO B 1 52 ? -17.422 -19.578 -11.617 1 94.44 52 PRO B O 1
ATOM 1495 N N . GLY B 1 53 ? -17.016 -17.406 -11.508 1 94.44 53 GLY B N 1
ATOM 1496 C CA . GLY B 1 53 ? -18.188 -17.141 -10.68 1 94.44 53 GLY B CA 1
ATOM 1497 C C . GLY B 1 53 ? -17.922 -17.344 -9.203 1 94.44 53 GLY B C 1
ATOM 1498 O O . GLY B 1 53 ? -18.078 -16.422 -8.406 1 94.44 53 GLY B O 1
ATOM 1499 N N . MET B 1 54 ? -17.438 -18.5 -8.883 1 94.56 54 MET B N 1
ATOM 1500 C CA . MET B 1 54 ? -17.219 -18.844 -7.484 1 94.56 54 MET B CA 1
ATOM 1501 C C . MET B 1 54 ? -16.062 -18.031 -6.91 1 94.56 54 MET B C 1
ATOM 1503 O O . MET B 1 54 ? -16.156 -17.516 -5.793 1 94.56 54 MET B O 1
ATOM 1507 N N . THR B 1 55 ? -15.047 -17.891 -7.688 1 96.56 55 THR B N 1
ATOM 1508 C CA . THR B 1 55 ? -13.875 -17.156 -7.234 1 96.56 55 THR B CA 1
ATOM 1509 C C . THR B 1 55 ? -14.219 -15.695 -6.957 1 96.56 55 THR B C 1
ATOM 1511 O O . THR B 1 55 ? -13.875 -15.156 -5.902 1 96.56 55 THR B O 1
ATOM 1514 N N . GLU B 1 56 ? -14.914 -15.086 -7.828 1 97.06 56 GLU B N 1
ATOM 1515 C CA . GLU B 1 56 ? -15.328 -13.695 -7.66 1 97.06 56 GLU B CA 1
ATOM 1516 C C . GLU B 1 56 ? -16.203 -13.531 -6.426 1 97.06 56 GLU B C 1
ATOM 1518 O O . GLU B 1 56 ? -16.047 -12.57 -5.668 1 97.06 56 GLU B O 1
ATOM 1523 N N . ARG B 1 57 ? -17.078 -14.484 -6.258 1 96.88 57 ARG B N 1
ATOM 1524 C CA . ARG B 1 57 ? -17.984 -14.414 -5.117 1 96.88 57 ARG B CA 1
ATOM 1525 C C . ARG B 1 57 ? -17.219 -14.547 -3.805 1 96.88 57 ARG B C 1
ATOM 1527 O O . ARG B 1 57 ? -17.516 -13.828 -2.84 1 96.88 57 ARG B O 1
ATOM 1534 N N . ALA B 1 58 ? -16.328 -15.453 -3.777 1 96.94 58 ALA B N 1
ATOM 1535 C CA . ALA B 1 58 ? -15.523 -15.664 -2.576 1 96.94 58 ALA B CA 1
ATOM 1536 C C . ALA B 1 58 ? -14.711 -14.414 -2.236 1 96.94 58 ALA B C 1
ATOM 1538 O O . ALA B 1 58 ? -14.664 -13.992 -1.078 1 96.94 58 ALA B O 1
ATOM 1539 N N . ILE B 1 59 ? -14.125 -13.773 -3.234 1 97.94 59 ILE B N 1
ATOM 1540 C CA . ILE B 1 59 ? -13.312 -12.578 -3.025 1 97.94 59 ILE B CA 1
ATOM 1541 C C . ILE B 1 59 ? -14.203 -11.422 -2.59 1 97.94 59 ILE B C 1
ATOM 1543 O O . ILE B 1 59 ? -13.852 -10.656 -1.688 1 97.94 59 ILE B O 1
ATOM 1547 N N . ALA B 1 60 ? -15.336 -11.344 -3.201 1 98.12 60 ALA B N 1
ATOM 1548 C CA . ALA B 1 60 ? -16.266 -10.281 -2.844 1 98.12 60 ALA B CA 1
ATOM 1549 C C . ALA B 1 60 ? -16.703 -10.398 -1.388 1 98.12 60 ALA B C 1
ATOM 1551 O O . ALA B 1 60 ? -16.859 -9.391 -0.692 1 98.12 60 ALA B O 1
ATOM 1552 N N . ALA B 1 61 ? -16.891 -11.609 -0.961 1 98.06 61 ALA B N 1
ATOM 1553 C CA . ALA B 1 61 ? -17.344 -11.844 0.411 1 98.06 61 ALA B CA 1
ATOM 1554 C C . ALA B 1 61 ? -16.297 -11.375 1.415 1 98.06 61 ALA B C 1
ATOM 1556 O O . ALA B 1 61 ? -16.625 -10.719 2.408 1 98.06 61 ALA B O 1
ATOM 1557 N N . ILE B 1 62 ? -15.062 -11.695 1.148 1 97.94 62 ILE B N 1
ATOM 1558 C CA . ILE B 1 62 ? -14.008 -11.336 2.092 1 97.94 62 ILE B CA 1
ATOM 1559 C C . ILE B 1 62 ? -13.75 -9.828 2.018 1 97.94 62 ILE B C 1
ATOM 1561 O O . ILE B 1 62 ? -13.422 -9.203 3.027 1 97.94 62 ILE B O 1
ATOM 1565 N N . ALA B 1 63 ? -13.844 -9.242 0.839 1 98.5 63 ALA B N 1
ATOM 1566 C CA . ALA B 1 63 ? -13.703 -7.793 0.702 1 98.5 63 ALA B CA 1
ATOM 1567 C C . ALA B 1 63 ? -14.781 -7.059 1.49 1 98.5 63 ALA B C 1
ATOM 1569 O O . ALA B 1 63 ? -14.508 -6.047 2.137 1 98.5 63 ALA B O 1
ATOM 1570 N N . GLU B 1 64 ? -15.961 -7.586 1.44 1 98.44 64 GLU B N 1
ATOM 1571 C CA . GLU B 1 64 ? -17.062 -6.988 2.195 1 98.44 64 GLU B CA 1
ATOM 1572 C C . GLU B 1 64 ? -16.828 -7.117 3.699 1 98.44 64 GLU B C 1
ATOM 1574 O O . GLU B 1 64 ? -17.109 -6.188 4.457 1 98.44 64 GLU B O 1
ATOM 1579 N N . GLU B 1 65 ? -16.359 -8.242 4.078 1 98.38 65 GLU B N 1
ATOM 1580 C CA . GLU B 1 65 ? -16.016 -8.422 5.484 1 98.38 65 GLU B CA 1
ATOM 1581 C C . GLU B 1 65 ? -14.977 -7.391 5.934 1 98.38 65 GLU B C 1
ATOM 1583 O O . GLU B 1 65 ? -15.117 -6.785 7 1 98.38 65 GLU B O 1
ATOM 1588 N N . ALA B 1 66 ? -13.93 -7.195 5.133 1 98.62 66 ALA B N 1
ATOM 1589 C CA . ALA B 1 66 ? -12.898 -6.219 5.453 1 98.62 66 ALA B CA 1
ATOM 1590 C C . ALA B 1 66 ? -13.477 -4.812 5.551 1 98.62 66 ALA B C 1
ATOM 1592 O O . ALA B 1 66 ? -13.148 -4.059 6.469 1 98.62 66 ALA B O 1
ATOM 1593 N N . ARG B 1 67 ? -14.336 -4.488 4.586 1 98.56 67 ARG B N 1
ATOM 1594 C CA . ARG B 1 67 ? -14.953 -3.168 4.559 1 98.56 67 ARG B CA 1
ATOM 1595 C C . ARG B 1 67 ? -15.727 -2.896 5.844 1 98.56 67 ARG B C 1
ATOM 1597 O O . ARG B 1 67 ? -15.625 -1.81 6.418 1 98.56 67 ARG B O 1
ATOM 1604 N N . GLN B 1 68 ? -16.422 -3.889 6.297 1 98.44 68 GLN B N 1
ATOM 1605 C CA . GLN B 1 68 ? -17.234 -3.746 7.5 1 98.44 68 GLN B CA 1
ATOM 1606 C C . GLN B 1 68 ? -16.375 -3.723 8.758 1 98.44 68 GLN B C 1
ATOM 1608 O O . GLN B 1 68 ? -16.562 -2.885 9.633 1 98.44 68 GLN B O 1
ATOM 1613 N N . ARG B 1 69 ? -15.453 -4.582 8.789 1 98.31 69 ARG B N 1
ATOM 1614 C CA . ARG B 1 69 ? -14.625 -4.758 9.984 1 98.31 69 ARG B CA 1
ATOM 1615 C C . ARG B 1 69 ? -13.805 -3.51 10.266 1 98.31 69 ARG B C 1
ATOM 1617 O O . ARG B 1 69 ? -13.609 -3.141 11.43 1 98.31 69 ARG B O 1
ATOM 1624 N N . TRP B 1 70 ? -13.312 -2.824 9.195 1 98.5 70 TRP B N 1
ATOM 1625 C CA . TRP B 1 70 ? -12.391 -1.711 9.398 1 98.5 70 TRP B CA 1
ATOM 1626 C C . TRP B 1 70 ? -12.992 -0.406 8.891 1 98.5 70 TRP B C 1
ATOM 1628 O O . TRP B 1 70 ? -12.273 0.576 8.68 1 98.5 70 TRP B O 1
ATOM 1638 N N . HIS B 1 71 ? -14.297 -0.427 8.633 1 97.88 71 HIS B N 1
ATOM 1639 C CA . HIS B 1 71 ? -15.016 0.769 8.211 1 97.88 71 HIS B CA 1
ATOM 1640 C C . HIS B 1 71 ? -14.305 1.458 7.051 1 97.88 71 HIS B C 1
ATOM 1642 O O . HIS B 1 71 ? -14.047 2.662 7.102 1 97.88 71 HIS B O 1
ATOM 1648 N N . LEU B 1 72 ? -14.062 0.688 6.062 1 98.81 72 LEU B N 1
ATOM 1649 C CA . LEU B 1 72 ? -13.352 1.221 4.906 1 98.81 72 LEU B CA 1
ATOM 1650 C C . LEU B 1 72 ? -14.242 2.164 4.105 1 98.81 72 LEU B C 1
ATOM 1652 O O . LEU B 1 72 ? -15.445 1.936 3.992 1 98.81 72 LEU B O 1
ATOM 1656 N N . ILE B 1 73 ? -13.633 3.166 3.635 1 98.56 73 ILE B N 1
ATOM 1657 C CA . ILE B 1 73 ? -14.297 4.059 2.689 1 98.56 73 ILE B CA 1
ATOM 1658 C C . ILE B 1 73 ? -14.469 3.352 1.348 1 98.56 73 ILE B C 1
ATOM 1660 O O . ILE B 1 73 ? -15.5 3.516 0.683 1 98.56 73 ILE B O 1
ATOM 1664 N N . ASP B 1 74 ? -13.477 2.584 0.967 1 98.69 74 ASP B N 1
ATOM 1665 C CA . ASP B 1 74 ? -13.539 1.826 -0.279 1 98.69 74 ASP B CA 1
ATOM 1666 C C . ASP B 1 74 ? -12.516 0.693 -0.286 1 98.69 74 ASP B C 1
ATOM 1668 O O . ASP B 1 74 ? -11.594 0.679 0.531 1 98.69 74 ASP B O 1
ATOM 1672 N N . ALA B 1 75 ? -12.711 -0.264 -1.177 1 98.88 75 ALA B N 1
ATOM 1673 C CA . ALA B 1 75 ? -11.789 -1.378 -1.374 1 98.88 75 ALA B CA 1
ATOM 1674 C C . ALA B 1 75 ? -11.789 -1.843 -2.828 1 98.88 75 ALA B C 1
ATOM 1676 O O . ALA B 1 75 ? -12.82 -1.76 -3.51 1 98.88 75 ALA B O 1
ATOM 1677 N N . LEU B 1 76 ? -10.656 -2.301 -3.262 1 98.88 76 LEU B N 1
ATOM 1678 C CA . LEU B 1 76 ? -10.461 -2.852 -4.602 1 98.88 76 LEU B CA 1
ATOM 1679 C C . LEU B 1 76 ? -9.641 -4.137 -4.547 1 98.88 76 LEU B C 1
ATOM 1681 O O . LEU B 1 76 ? -8.648 -4.215 -3.82 1 98.88 76 LEU B O 1
ATOM 1685 N N . VAL B 1 77 ? -10.102 -5.141 -5.246 1 98.81 77 VAL B N 1
ATOM 1686 C CA . VAL B 1 77 ? -9.32 -6.352 -5.477 1 98.81 77 VAL B CA 1
ATOM 1687 C C . VAL B 1 77 ? -9.312 -6.691 -6.965 1 98.81 77 VAL B C 1
ATOM 1689 O O . VAL B 1 77 ? -10.375 -6.801 -7.586 1 98.81 77 VAL B O 1
ATOM 1692 N N . ILE B 1 78 ? -8.172 -6.793 -7.516 1 98.75 78 ILE B N 1
ATOM 1693 C CA . ILE B 1 78 ? -7.984 -7.293 -8.875 1 98.75 78 ILE B CA 1
ATOM 1694 C C . ILE B 1 78 ? -7.105 -8.539 -8.844 1 98.75 78 ILE B C 1
ATOM 1696 O O . ILE B 1 78 ? -6.027 -8.531 -8.242 1 98.75 78 ILE B O 1
ATOM 1700 N N . HIS B 1 79 ? -7.508 -9.539 -9.445 1 98.5 79 HIS B N 1
ATOM 1701 C CA . HIS B 1 79 ? -6.695 -10.742 -9.609 1 98.5 79 HIS B CA 1
ATOM 1702 C C . HIS B 1 79 ? -6.773 -11.273 -11.031 1 98.5 79 HIS B C 1
ATOM 1704 O O . HIS B 1 79 ? -7.863 -11.406 -11.594 1 98.5 79 HIS B O 1
ATOM 1710 N N . ARG B 1 80 ? -5.68 -11.523 -11.539 1 98.5 80 ARG B N 1
ATOM 1711 C CA . ARG B 1 80 ? -5.625 -12.031 -12.914 1 98.5 80 ARG B CA 1
ATOM 1712 C C . ARG B 1 80 ? -5.637 -13.555 -12.93 1 98.5 80 ARG B C 1
ATOM 1714 O O . ARG B 1 80 ? -5.27 -14.195 -11.945 1 98.5 80 ARG B O 1
ATOM 1721 N N . HIS B 1 81 ? -6.148 -14.109 -13.969 1 98.19 81 HIS B N 1
ATOM 1722 C CA . HIS B 1 81 ? -6.008 -15.516 -14.32 1 98.19 81 HIS B CA 1
ATOM 1723 C C . HIS B 1 81 ? -5.398 -15.68 -15.703 1 98.19 81 HIS B C 1
ATOM 1725 O O . HIS B 1 81 ? -5.16 -14.695 -16.406 1 98.19 81 HIS B O 1
ATOM 1731 N N . GLY B 1 82 ? -5.051 -16.938 -16 1 98.06 82 GLY B N 1
ATOM 1732 C CA . GLY B 1 82 ? -4.414 -17.203 -17.281 1 98.06 82 GLY B CA 1
ATOM 1733 C C . GLY B 1 82 ? -2.9 -17.219 -17.203 1 98.06 82 GLY B C 1
ATOM 1734 O O . GLY B 1 82 ? -2.332 -17.547 -16.156 1 98.06 82 GLY B O 1
ATOM 1735 N N . ARG B 1 83 ? -2.266 -17.016 -18.375 1 98.06 83 ARG B N 1
ATOM 1736 C CA . ARG B 1 83 ? -0.814 -17.125 -18.484 1 98.06 83 ARG B CA 1
ATOM 1737 C C . ARG B 1 83 ? -0.153 -15.766 -18.234 1 98.06 83 ARG B C 1
ATOM 1739 O O . ARG B 1 83 ? -0.474 -14.781 -18.922 1 98.06 83 ARG B O 1
ATOM 1746 N N . LEU B 1 84 ? 0.696 -15.758 -17.234 1 98.12 84 LEU B N 1
ATOM 1747 C CA . LEU B 1 84 ? 1.404 -14.531 -16.875 1 98.12 84 LEU B CA 1
ATOM 1748 C C . LEU B 1 84 ? 2.912 -14.719 -17.031 1 98.12 84 LEU B C 1
ATOM 1750 O O . LEU B 1 84 ? 3.451 -15.766 -16.656 1 98.12 84 LEU B O 1
ATOM 1754 N N . GLY B 1 85 ? 3.58 -13.703 -17.547 1 96.81 85 GLY B N 1
ATOM 1755 C CA . GLY B 1 85 ? 5.031 -13.742 -17.625 1 96.81 85 GLY B CA 1
ATOM 1756 C C . GLY B 1 85 ? 5.719 -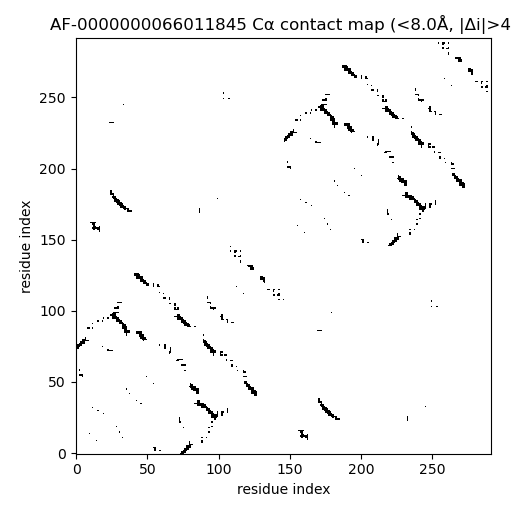13.219 -16.375 1 96.81 85 GLY B C 1
ATOM 1757 O O . GLY B 1 85 ? 5.07 -12.641 -15.508 1 96.81 85 GLY B O 1
ATOM 1758 N N . PRO B 1 86 ? 7.062 -13.461 -16.312 1 95.69 86 PRO B N 1
ATOM 1759 C CA . PRO B 1 86 ? 7.832 -12.922 -15.195 1 95.69 86 PRO B CA 1
ATOM 1760 C C . PRO B 1 86 ? 7.656 -11.414 -15.031 1 95.69 86 PRO B C 1
ATOM 1762 O O . PRO B 1 86 ? 7.582 -10.688 -16.031 1 95.69 86 PRO B O 1
ATOM 1765 N N . SER B 1 87 ? 7.449 -10.945 -13.773 1 95.5 87 SER B N 1
ATOM 1766 C CA . SER B 1 87 ? 7.402 -9.547 -13.367 1 95.5 87 SER B CA 1
ATOM 1767 C C . SER B 1 87 ? 6.035 -8.938 -13.648 1 95.5 87 SER B C 1
ATOM 1769 O O . SER B 1 87 ? 5.77 -7.793 -13.266 1 95.5 87 SER B O 1
ATOM 1771 N N . GLU B 1 88 ? 5.141 -9.695 -14.297 1 97.12 88 GLU B N 1
ATOM 1772 C CA . GLU B 1 88 ? 3.801 -9.156 -14.523 1 97.12 88 GLU B CA 1
ATOM 1773 C C . GLU B 1 88 ? 3.002 -9.117 -13.219 1 97.12 88 GLU B C 1
ATOM 1775 O O . GLU B 1 88 ? 3.129 -10.008 -12.375 1 97.12 88 GLU B O 1
ATOM 1780 N N . PRO B 1 89 ? 2.172 -8.086 -13.078 1 98.06 89 PRO B N 1
ATOM 1781 C CA . PRO B 1 89 ? 1.272 -8.07 -11.922 1 98.06 89 PRO B CA 1
ATOM 1782 C C . PRO B 1 89 ? 0.241 -9.195 -11.953 1 98.06 89 PRO B C 1
ATOM 1784 O O . PRO B 1 89 ? -0.412 -9.406 -12.984 1 98.06 89 PRO B O 1
ATOM 1787 N N . ILE B 1 90 ? 0.142 -9.867 -10.852 1 97.81 90 ILE B N 1
ATOM 1788 C CA . ILE B 1 90 ? -0.819 -10.953 -10.68 1 97.81 90 ILE B CA 1
ATOM 1789 C C . ILE B 1 90 ? -2.111 -10.406 -10.07 1 97.81 90 ILE B C 1
ATOM 1791 O O . ILE B 1 90 ? -3.207 -10.789 -10.484 1 97.81 90 ILE B O 1
ATOM 1795 N N . MET B 1 91 ? -1.927 -9.547 -9.07 1 98.38 91 MET B N 1
ATOM 1796 C CA . MET B 1 91 ? -3.084 -9.055 -8.328 1 98.38 91 MET B CA 1
ATOM 1797 C C . MET B 1 91 ? -2.777 -7.723 -7.656 1 98.38 91 MET B C 1
ATOM 1799 O O . MET B 1 91 ? -1.611 -7.348 -7.516 1 98.38 91 MET B O 1
ATOM 1803 N N . MET B 1 92 ? -3.826 -7.066 -7.277 1 98.69 92 MET B N 1
ATOM 1804 C CA . MET B 1 92 ? -3.74 -5.82 -6.523 1 98.69 92 MET B CA 1
ATOM 1805 C C . MET B 1 92 ? -4.883 -5.711 -5.52 1 98.69 92 MET B C 1
ATOM 1807 O O . MET B 1 92 ? -6.012 -6.113 -5.812 1 98.69 92 MET B O 1
ATOM 1811 N N . VAL B 1 93 ? -4.539 -5.242 -4.371 1 98.88 93 VAL B N 1
ATOM 1812 C CA . VAL B 1 93 ? -5.504 -4.84 -3.354 1 98.88 93 VAL B CA 1
ATOM 1813 C C . VAL B 1 93 ? -5.312 -3.363 -3.014 1 98.88 93 VAL B C 1
ATOM 1815 O O . VAL B 1 93 ? -4.18 -2.881 -2.934 1 98.88 93 VAL B O 1
ATOM 1818 N N . ALA B 1 94 ? -6.391 -2.691 -2.885 1 98.94 94 ALA B N 1
ATOM 1819 C CA . ALA B 1 94 ? -6.352 -1.309 -2.416 1 98.94 94 ALA B CA 1
ATOM 1820 C C . ALA B 1 94 ? -7.43 -1.056 -1.363 1 98.94 94 ALA B C 1
ATOM 1822 O O . ALA B 1 94 ? -8.562 -1.526 -1.498 1 98.94 94 ALA B O 1
ATOM 1823 N N . THR B 1 95 ? -7.051 -0.387 -0.351 1 98.94 95 THR B N 1
ATOM 1824 C CA . THR B 1 95 ? -7.984 -0.02 0.708 1 98.94 95 THR B CA 1
ATOM 1825 C C . THR B 1 95 ? -7.883 1.469 1.028 1 98.94 95 THR B C 1
ATOM 1827 O O . THR B 1 95 ? -6.785 2.035 1.022 1 98.94 95 THR B O 1
ATOM 1830 N N . ALA B 1 96 ? -9 2.078 1.233 1 98.88 96 ALA B N 1
ATOM 1831 C CA . ALA B 1 96 ? -9.102 3.477 1.645 1 98.88 96 ALA B CA 1
ATOM 1832 C C . ALA B 1 96 ? -9.844 3.602 2.975 1 98.88 96 ALA B C 1
ATOM 1834 O O . ALA B 1 96 ? -10.93 3.041 3.145 1 98.88 96 ALA B O 1
ATOM 1835 N N . ALA B 1 97 ? -9.234 4.285 3.875 1 98.75 97 ALA B N 1
ATOM 1836 C CA . ALA B 1 97 ? -9.828 4.504 5.191 1 98.75 97 ALA B CA 1
ATOM 1837 C C . ALA B 1 97 ? -9.516 5.91 5.703 1 98.75 97 ALA B C 1
ATOM 1839 O O . ALA B 1 97 ? -8.734 6.641 5.094 1 98.75 97 ALA B O 1
ATOM 1840 N N . ALA B 1 98 ? -10.188 6.234 6.77 1 97.25 98 ALA B N 1
ATOM 1841 C CA . ALA B 1 98 ? -9.914 7.523 7.395 1 97.25 98 ALA B CA 1
ATOM 1842 C C . ALA B 1 98 ? -8.508 7.559 7.992 1 97.25 98 ALA B C 1
ATOM 1844 O O . ALA B 1 98 ? -7.82 8.578 7.93 1 97.25 98 ALA B O 1
ATOM 1845 N N . HIS B 1 99 ? -8.07 6.422 8.484 1 96.62 99 HIS B N 1
ATOM 1846 C CA . HIS B 1 99 ? -6.781 6.352 9.164 1 96.62 99 HIS B CA 1
ATOM 1847 C C . HIS B 1 99 ? -5.949 5.184 8.641 1 96.62 99 HIS B C 1
ATOM 1849 O O . HIS B 1 99 ? -6.504 4.184 8.172 1 96.62 99 HIS B O 1
ATOM 1855 N N . ARG B 1 100 ? -4.629 5.34 8.844 1 97.75 100 ARG B N 1
ATOM 1856 C CA . ARG B 1 100 ? -3.689 4.414 8.219 1 97.75 100 ARG B CA 1
ATOM 1857 C C . ARG B 1 100 ? -3.818 3.016 8.812 1 97.75 100 ARG B C 1
ATOM 1859 O O . ARG B 1 100 ? -3.678 2.02 8.102 1 97.75 100 ARG B O 1
ATOM 1866 N N . ALA B 1 101 ? -4.105 2.928 10.117 1 97.38 101 ALA B N 1
ATOM 1867 C CA . ALA B 1 101 ? -4.133 1.627 10.773 1 97.38 101 ALA B CA 1
ATOM 1868 C C . ALA B 1 101 ? -5.188 0.717 10.156 1 97.38 101 ALA B C 1
ATOM 1870 O O . ALA B 1 101 ? -4.922 -0.456 9.883 1 97.38 101 ALA B O 1
ATOM 1871 N N . GLU B 1 102 ? -6.352 1.276 9.922 1 98.44 102 GLU B N 1
ATOM 1872 C CA . GLU B 1 102 ? -7.441 0.505 9.328 1 98.44 102 GLU B CA 1
ATOM 1873 C C . GLU B 1 102 ? -7.121 0.111 7.887 1 98.44 102 GLU B C 1
ATOM 1875 O O . GLU B 1 102 ? -7.414 -1.012 7.469 1 98.44 102 GLU B O 1
ATOM 1880 N N . ALA B 1 103 ? -6.574 1.026 7.125 1 98.88 103 ALA B N 1
ATOM 1881 C CA . ALA B 1 103 ? -6.238 0.742 5.734 1 98.88 103 ALA B CA 1
ATOM 1882 C C . ALA B 1 103 ? -5.203 -0.378 5.637 1 98.88 103 ALA B C 1
ATOM 1884 O O . ALA B 1 103 ? -5.352 -1.298 4.828 1 98.88 103 ALA B O 1
ATOM 1885 N N . PHE B 1 104 ? -4.156 -0.315 6.52 1 98.81 104 PHE B N 1
ATOM 1886 C CA . PHE B 1 104 ? -3.123 -1.344 6.527 1 98.81 104 PHE B CA 1
ATOM 1887 C C . PHE B 1 104 ? -3.703 -2.689 6.945 1 98.81 104 PHE B C 1
ATOM 1889 O O . PHE B 1 104 ? -3.479 -3.701 6.277 1 98.81 104 PHE B O 1
ATOM 1896 N N . ALA B 1 105 ? -4.445 -2.66 8.016 1 98.62 105 ALA B N 1
ATOM 1897 C CA . ALA B 1 105 ? -4.984 -3.906 8.547 1 98.62 105 ALA B CA 1
ATOM 1898 C C . ALA B 1 105 ? -5.887 -4.598 7.527 1 98.62 105 ALA B C 1
ATOM 1900 O O . ALA B 1 105 ? -5.785 -5.809 7.32 1 98.62 105 ALA B O 1
ATOM 1901 N N . ALA B 1 106 ? -6.703 -3.854 6.934 1 98.88 106 ALA B N 1
ATOM 1902 C CA . ALA B 1 106 ? -7.633 -4.414 5.957 1 98.88 106 ALA B CA 1
ATOM 1903 C C . ALA B 1 106 ? -6.891 -4.98 4.754 1 98.88 106 ALA B C 1
ATOM 1905 O O . ALA B 1 106 ? -7.227 -6.062 4.262 1 98.88 106 ALA B O 1
ATOM 1906 N N . ALA B 1 107 ? -5.91 -4.25 4.258 1 98.88 107 ALA B N 1
ATOM 1907 C CA . ALA B 1 107 ? -5.145 -4.723 3.107 1 98.88 107 ALA B CA 1
ATOM 1908 C C . ALA B 1 107 ? -4.422 -6.027 3.428 1 98.88 107 ALA B C 1
ATOM 1910 O O . ALA B 1 107 ? -4.441 -6.969 2.631 1 98.88 107 ALA B O 1
ATOM 1911 N N . GLU B 1 108 ? -3.82 -6.055 4.605 1 98.56 108 GLU B N 1
ATOM 1912 C CA . GLU B 1 108 ? -3.109 -7.266 5.004 1 98.56 108 GLU B CA 1
ATOM 1913 C C . GLU B 1 108 ? -4.074 -8.43 5.195 1 98.56 108 GLU B C 1
ATOM 1915 O O . GLU B 1 108 ? -3.775 -9.562 4.797 1 98.56 108 GLU B O 1
ATOM 1920 N N . PHE B 1 109 ? -5.18 -8.133 5.793 1 98.56 109 PHE B N 1
ATOM 1921 C CA . PHE B 1 109 ? -6.219 -9.148 5.973 1 98.56 109 PHE B CA 1
ATOM 1922 C C . PHE B 1 109 ? -6.648 -9.727 4.633 1 98.56 109 PHE B C 1
ATOM 1924 O O . PHE B 1 109 ? -6.715 -10.945 4.469 1 98.56 109 PHE B O 1
ATOM 1931 N N . LEU B 1 110 ? -6.926 -8.875 3.688 1 98.5 110 LEU B N 1
ATOM 1932 C CA . LEU B 1 110 ? -7.367 -9.312 2.365 1 98.5 110 LEU B CA 1
ATOM 1933 C C . LEU B 1 110 ? -6.297 -10.164 1.691 1 98.5 110 LEU B C 1
ATOM 1935 O O . LEU B 1 110 ? -6.602 -11.219 1.129 1 98.5 110 LEU B O 1
ATOM 1939 N N . MET B 1 111 ? -5.066 -9.766 1.843 1 98.19 111 MET B N 1
ATOM 1940 C CA . MET B 1 111 ? -3.982 -10.5 1.2 1 98.19 111 MET B CA 1
ATOM 1941 C C . MET B 1 111 ? -3.787 -11.859 1.854 1 98.19 111 MET B C 1
ATOM 1943 O O . MET B 1 111 ? -3.551 -12.859 1.166 1 98.19 111 MET B O 1
ATOM 1947 N N . ASP B 1 112 ? -3.867 -11.852 3.176 1 97 112 ASP B N 1
ATOM 1948 C CA . ASP B 1 112 ? -3.742 -13.125 3.869 1 97 112 ASP B CA 1
ATOM 1949 C C . ASP B 1 112 ? -4.824 -14.109 3.414 1 97 112 ASP B C 1
ATOM 1951 O O . ASP B 1 112 ? -4.539 -15.281 3.164 1 97 112 ASP B O 1
ATOM 1955 N N . TYR B 1 113 ? -5.992 -13.617 3.266 1 95.31 113 TYR B N 1
ATOM 1956 C CA . TYR B 1 113 ? -7.09 -14.461 2.812 1 95.31 113 TYR B CA 1
ATOM 1957 C C . TYR B 1 113 ? -6.871 -14.906 1.371 1 95.31 113 TYR B C 1
ATOM 1959 O O . TYR B 1 113 ? -7.039 -16.094 1.048 1 95.31 113 TYR B O 1
ATOM 1967 N N . LEU B 1 114 ? -6.512 -13.984 0.484 1 95.12 114 LEU B N 1
ATOM 1968 C CA . L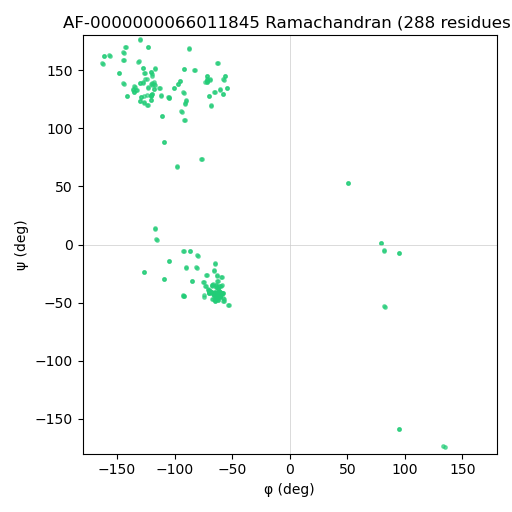EU B 1 114 ? -6.348 -14.289 -0.935 1 95.12 114 LEU B CA 1
ATOM 1969 C C . LEU B 1 114 ? -5.27 -15.344 -1.146 1 95.12 114 LEU B C 1
ATOM 1971 O O . LEU B 1 114 ? -5.426 -16.234 -1.979 1 95.12 114 LEU B O 1
ATOM 1975 N N . LYS B 1 115 ? -4.25 -15.273 -0.332 1 93.56 115 LYS B N 1
ATOM 1976 C CA . LYS B 1 115 ? -3.121 -16.188 -0.516 1 93.56 115 LYS B CA 1
ATOM 1977 C C . LYS B 1 115 ? -3.42 -17.562 0.079 1 93.56 115 LYS B C 1
ATOM 1979 O O . LYS B 1 115 ? -2.795 -18.547 -0.298 1 93.56 115 LYS B O 1
ATOM 1984 N N . SER B 1 116 ? -4.395 -17.578 0.977 1 90.88 116 SER B N 1
ATOM 1985 C CA . SER B 1 116 ? -4.613 -18.828 1.692 1 90.88 116 SER B CA 1
ATOM 1986 C C .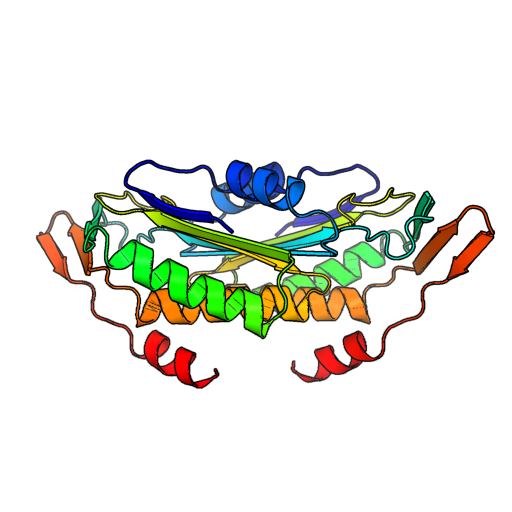 SER B 1 116 ? -5.914 -19.5 1.253 1 90.88 116 SER B C 1
ATOM 1988 O O . SER B 1 116 ? -6.023 -20.719 1.269 1 90.88 116 SER B O 1
ATOM 1990 N N . ARG B 1 117 ? -6.891 -18.688 0.842 1 90.25 117 ARG B N 1
ATOM 1991 C CA . ARG B 1 117 ? -8.227 -19.266 0.739 1 90.25 117 ARG B CA 1
ATOM 1992 C C . ARG B 1 117 ? -8.82 -19.031 -0.649 1 90.25 117 ARG B C 1
ATOM 1994 O O . ARG B 1 117 ? -9.773 -19.703 -1.041 1 90.25 117 ARG B O 1
ATOM 2001 N N . ALA B 1 118 ? -8.352 -18.047 -1.304 1 89.88 118 ALA B N 1
ATOM 2002 C CA . ALA B 1 118 ? -8.953 -17.781 -2.607 1 89.88 118 ALA B CA 1
ATOM 2003 C C . ALA B 1 118 ? -8.781 -18.969 -3.543 1 89.88 118 ALA B C 1
ATOM 2005 O O . ALA B 1 118 ? -7.699 -19.547 -3.633 1 89.88 118 ALA B O 1
ATOM 2006 N N . PRO B 1 119 ? -9.789 -19.391 -4.23 1 91.5 119 PRO B N 1
ATOM 2007 C CA . PRO B 1 119 ? -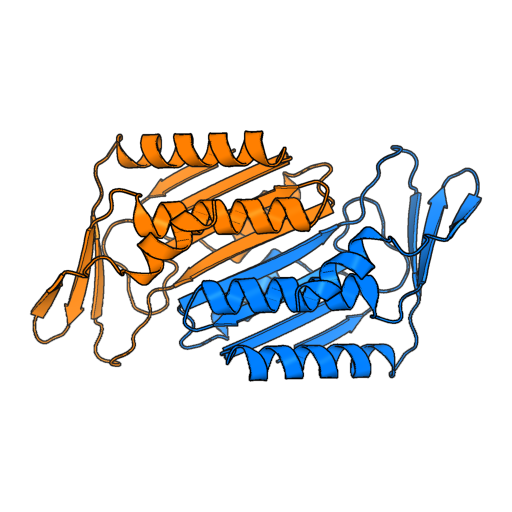9.766 -20.609 -5.051 1 91.5 119 PRO B CA 1
ATOM 2008 C C . PRO B 1 119 ? -9.031 -20.406 -6.375 1 91.5 119 PRO B C 1
ATOM 2010 O O . PRO B 1 119 ? -9.656 -20.375 -7.438 1 91.5 119 PRO B O 1
ATOM 2013 N N . PHE B 1 120 ? -7.801 -20.328 -6.375 1 94.56 120 PHE B N 1
ATOM 2014 C CA . PHE B 1 120 ? -6.914 -20.297 -7.531 1 94.56 120 PHE B CA 1
ATOM 2015 C C . PHE B 1 120 ? -5.949 -21.469 -7.508 1 94.56 120 PHE B C 1
ATOM 2017 O O . PHE B 1 120 ? -5.535 -21.922 -6.438 1 94.56 120 PHE B O 1
ATOM 2024 N N . TRP B 1 121 ? -5.641 -21.922 -8.656 1 93.12 121 TRP B N 1
ATOM 2025 C CA . TRP B 1 121 ? -4.578 -22.906 -8.852 1 93.12 121 TRP B CA 1
ATOM 2026 C C . TRP B 1 121 ? -3.461 -22.344 -9.719 1 93.12 121 TRP B C 1
ATOM 2028 O O . TRP B 1 121 ? -3.725 -21.641 -10.695 1 93.12 121 TRP B O 1
ATOM 2038 N N . LYS B 1 122 ? -2.295 -22.625 -9.328 1 94.62 122 LYS B N 1
ATOM 2039 C CA . LYS B 1 122 ? -1.15 -22.047 -10.031 1 94.62 122 LYS B CA 1
ATOM 2040 C C . LYS B 1 122 ? -0.184 -23.125 -10.492 1 94.62 122 LYS B C 1
ATOM 2042 O O . LYS B 1 122 ? 0.033 -24.109 -9.789 1 94.62 122 LYS B O 1
ATOM 2047 N N . LYS B 1 123 ? 0.307 -22.859 -11.625 1 94.44 123 LYS B N 1
ATOM 2048 C CA . LYS B 1 123 ? 1.346 -23.719 -12.18 1 94.44 123 LYS B CA 1
ATOM 2049 C C . LYS B 1 123 ? 2.512 -22.906 -12.727 1 94.44 123 LYS B C 1
ATOM 2051 O O . LYS B 1 123 ? 2.305 -21.922 -13.445 1 94.44 123 LYS B O 1
ATOM 2056 N N . GLU B 1 124 ? 3.715 -23.344 -12.359 1 94.38 124 GLU B N 1
ATOM 2057 C CA . GLU B 1 124 ? 4.906 -22.719 -12.938 1 94.38 124 GLU B CA 1
ATOM 2058 C C . GLU B 1 124 ? 5.371 -23.484 -14.18 1 94.38 124 GLU B C 1
ATOM 2060 O O . GLU B 1 124 ? 5.488 -24.703 -14.164 1 94.38 124 GLU B O 1
ATOM 2065 N N . VAL B 1 125 ? 5.59 -22.734 -15.195 1 94.88 125 VAL B N 1
ATOM 2066 C CA . VAL B 1 125 ? 6.016 -23.344 -16.453 1 94.88 125 VAL B CA 1
ATOM 2067 C C . VAL B 1 125 ? 7.461 -22.938 -16.75 1 94.88 125 VAL B C 1
ATOM 2069 O O . VAL B 1 125 ? 7.789 -21.75 -16.781 1 94.88 125 VAL B O 1
ATOM 2072 N N . THR B 1 126 ? 8.32 -23.953 -17.031 1 93.25 126 THR B N 1
ATOM 2073 C CA . THR B 1 126 ? 9.703 -23.781 -17.453 1 93.25 126 THR B CA 1
ATOM 2074 C C . THR B 1 126 ? 9.992 -24.609 -18.703 1 93.25 126 THR B C 1
ATOM 2076 O O . THR B 1 126 ? 9.109 -25.312 -19.219 1 93.25 126 THR B O 1
ATOM 2079 N N . ALA B 1 127 ? 11.203 -24.406 -19.141 1 89.81 127 ALA B N 1
ATOM 2080 C CA . ALA B 1 127 ? 11.602 -25.234 -20.281 1 89.81 127 ALA B CA 1
ATOM 2081 C C . ALA B 1 127 ? 11.523 -26.719 -19.953 1 89.81 127 ALA B C 1
ATOM 2083 O O . ALA B 1 127 ? 11.281 -27.547 -20.828 1 89.81 127 ALA B O 1
ATOM 2084 N N . GLY B 1 128 ? 11.695 -26.984 -18.703 1 89.69 128 GLY B N 1
ATOM 2085 C CA . GLY B 1 128 ? 11.734 -28.359 -18.266 1 89.69 128 GLY B CA 1
ATOM 2086 C C . GLY B 1 128 ? 10.367 -28.938 -17.969 1 89.69 128 GLY B C 1
ATOM 2087 O O . GLY B 1 128 ? 10.234 -30.125 -17.656 1 89.69 128 GLY B O 1
ATOM 2088 N N . GLY B 1 129 ? 9.328 -28.156 -18.016 1 90.56 129 GLY B N 1
ATOM 2089 C CA . GLY B 1 129 ? 7.984 -28.641 -17.719 1 90.56 129 GLY B CA 1
ATOM 2090 C C . GLY B 1 129 ? 7.215 -27.734 -16.781 1 90.56 129 GLY B C 1
ATOM 2091 O O . GLY B 1 129 ? 7.582 -26.578 -16.594 1 90.56 129 GLY B O 1
ATOM 2092 N N . ALA B 1 130 ? 6.051 -28.266 -16.422 1 88.69 130 ALA B N 1
ATOM 2093 C CA . ALA B 1 130 ? 5.148 -27.516 -15.562 1 88.69 130 ALA B CA 1
ATOM 2094 C C . ALA B 1 130 ? 5 -28.188 -14.203 1 88.69 130 ALA B C 1
ATOM 2096 O O . ALA B 1 130 ? 4.906 -29.422 -14.117 1 88.69 130 ALA B O 1
ATOM 2097 N N . ASP B 1 131 ? 5.082 -27.281 -13.141 1 90.44 131 ASP B N 1
ATOM 2098 C CA . ASP B 1 131 ? 4.941 -27.797 -11.781 1 90.44 131 ASP B CA 1
ATOM 2099 C C . ASP B 1 131 ? 3.877 -27.016 -11.008 1 90.44 131 ASP B C 1
ATOM 2101 O O . ASP B 1 131 ? 3.824 -25.797 -11.086 1 90.44 131 ASP B O 1
ATOM 2105 N N . TRP B 1 132 ? 3.178 -27.797 -10.328 1 88.75 132 TRP B N 1
ATOM 2106 C CA . TRP B 1 132 ? 2.158 -27.172 -9.492 1 88.75 132 TRP B CA 1
ATOM 2107 C C . TRP B 1 132 ? 2.789 -26.453 -8.305 1 88.75 132 TRP B C 1
ATOM 2109 O O . TRP B 1 132 ? 3.744 -26.953 -7.707 1 88.75 132 TRP B O 1
ATOM 2119 N N . VAL B 1 133 ? 2.141 -25.297 -8.086 1 87.81 133 VAL B N 1
ATOM 2120 C CA . VAL B 1 133 ? 2.572 -24.531 -6.918 1 87.81 133 VAL B CA 1
ATOM 2121 C C . VAL B 1 133 ? 1.756 -24.953 -5.695 1 87.81 133 VAL B C 1
ATOM 2123 O O . VAL B 1 133 ? 0.524 -24.906 -5.715 1 87.81 133 VAL B O 1
ATOM 2126 N N . ALA B 1 134 ? 2.469 -25.391 -4.633 1 82.12 134 ALA B N 1
ATOM 2127 C CA . ALA B 1 134 ? 1.811 -25.859 -3.416 1 82.12 134 ALA B CA 1
ATOM 2128 C C . ALA B 1 134 ? 1.429 -24.688 -2.514 1 82.12 134 ALA B C 1
ATOM 2130 O O . ALA B 1 134 ? 2.076 -23.641 -2.541 1 82.12 134 ALA B O 1
ATOM 2131 N N . ALA B 1 135 ? 0.365 -24.922 -1.799 1 79.31 135 ALA B N 1
ATOM 2132 C CA . ALA B 1 135 ? 0.045 -23.969 -0.749 1 79.31 135 ALA B CA 1
ATOM 2133 C C . ALA B 1 135 ? 1.212 -23.797 0.22 1 79.31 135 ALA B C 1
ATOM 2135 O O . ALA B 1 135 ? 1.906 -24.766 0.535 1 79.31 135 ALA B O 1
ATOM 2136 N N . LYS B 1 136 ? 1.329 -22.594 0.681 1 86.44 136 LYS B N 1
ATOM 2137 C CA . LYS B 1 136 ? 2.42 -22.328 1.616 1 86.44 136 LYS B CA 1
ATOM 2138 C C . LYS B 1 136 ? 1.915 -22.312 3.057 1 86.44 136 LYS B C 1
ATOM 2140 O O . LYS B 1 136 ? 0.91 -21.672 3.361 1 86.44 136 LYS B O 1
ATOM 2145 N N . GLU B 1 137 ? 2.611 -22.938 3.891 1 83.12 137 GLU B N 1
ATOM 2146 C CA . GLU B 1 137 ? 2.285 -22.969 5.312 1 83.12 137 GLU B CA 1
ATOM 2147 C C . GLU B 1 137 ? 2.279 -21.547 5.898 1 83.12 137 GLU B C 1
ATOM 2149 O O . GLU B 1 137 ? 1.481 -21.25 6.785 1 83.12 137 GLU B O 1
ATOM 2154 N N . ALA B 1 138 ? 3.174 -20.766 5.379 1 83.44 138 ALA B N 1
ATOM 2155 C CA . ALA B 1 138 ? 3.273 -19.375 5.852 1 83.44 138 ALA B CA 1
ATOM 2156 C C . ALA B 1 138 ? 1.99 -18.609 5.566 1 83.44 138 ALA B C 1
ATOM 2158 O O . ALA B 1 138 ? 1.592 -17.75 6.348 1 83.44 138 ALA B O 1
ATOM 2159 N N . ASP B 1 139 ? 1.308 -18.922 4.523 1 88.56 139 ASP B N 1
ATOM 2160 C CA . ASP B 1 139 ? 0.044 -18.281 4.184 1 88.56 139 ASP B CA 1
ATOM 2161 C C . ASP B 1 139 ? -1.062 -18.688 5.152 1 88.56 139 ASP B C 1
ATOM 2163 O O . ASP B 1 139 ? -1.837 -17.844 5.613 1 88.56 139 ASP B O 1
ATOM 2167 N N . GLU B 1 140 ? -1.051 -19.969 5.512 1 87.38 140 GLU B N 1
ATOM 2168 C CA . GLU B 1 140 ? -2.041 -20.453 6.465 1 87.38 140 GLU B CA 1
ATOM 2169 C C . GLU B 1 140 ? -1.815 -19.859 7.852 1 87.38 140 GLU B C 1
ATOM 2171 O O . GLU B 1 140 ? -2.77 -19.484 8.531 1 87.38 140 GLU B O 1
ATOM 2176 N N . ALA B 1 141 ? -0.599 -19.781 8.219 1 86.88 141 ALA B N 1
ATOM 2177 C CA . ALA B 1 141 ? -0.249 -19.25 9.531 1 86.88 141 ALA B CA 1
ATOM 2178 C C . ALA B 1 141 ? -0.652 -17.781 9.641 1 86.88 141 ALA B C 1
ATOM 2180 O O . ALA B 1 141 ? -1.085 -17.328 10.703 1 86.88 141 ALA B O 1
ATOM 2181 N N . ALA B 1 142 ? -0.539 -17.109 8.562 1 86.88 142 ALA B N 1
ATOM 2182 C CA . ALA B 1 142 ? -0.833 -15.672 8.562 1 86.88 142 ALA B CA 1
ATOM 2183 C C . ALA B 1 142 ? -2.311 -15.414 8.836 1 86.88 142 ALA B C 1
ATOM 2185 O O . ALA B 1 142 ? -2.668 -14.398 9.438 1 86.88 142 ALA B O 1
ATOM 2186 N N . LEU B 1 143 ? -3.146 -16.375 8.594 1 88.62 143 LEU B N 1
ATOM 2187 C CA . LEU B 1 143 ? -4.578 -16.219 8.82 1 88.62 143 LEU B CA 1
ATOM 2188 C C . LEU B 1 143 ? -4.891 -16.219 10.312 1 88.62 143 LEU B C 1
ATOM 2190 O O . LEU B 1 143 ? -5.902 -15.641 10.742 1 88.62 143 LEU B O 1
ATOM 2194 N N . GLY B 1 144 ? -4.031 -16.844 11 1 86.5 144 GLY B N 1
ATOM 2195 C CA . GLY B 1 144 ? -4.246 -17 12.43 1 86.5 144 GLY B CA 1
ATOM 2196 C C . GLY B 1 144 ? -4.219 -15.68 13.18 1 86.5 144 GLY B C 1
ATOM 2197 O O . GLY B 1 144 ? -4.738 -15.578 14.297 1 86.5 144 GLY B O 1
ATOM 2198 N N . ARG B 1 145 ? -3.717 -14.719 12.562 1 89.62 145 ARG B N 1
ATOM 2199 C CA . ARG B 1 145 ? -3.598 -13.43 13.25 1 89.62 145 ARG B CA 1
ATOM 2200 C C . ARG B 1 145 ? -4.922 -12.68 13.234 1 89.62 145 ARG B C 1
ATOM 2202 O O . ARG B 1 145 ? -5.086 -11.688 13.953 1 89.62 145 ARG B O 1
ATOM 2209 N N . TRP B 1 146 ? -5.805 -13.242 12.477 1 93.5 146 TRP B N 1
ATOM 2210 C CA . TRP B 1 146 ? -7.055 -12.508 12.336 1 93.5 146 TRP B CA 1
ATOM 2211 C C . TRP B 1 146 ? -8.195 -13.219 13.055 1 93.5 146 TRP B C 1
ATOM 2213 O O . TRP B 1 146 ? -9.312 -12.695 13.133 1 93.5 146 TRP B O 1
#

pLDDT: mean 95.52, std 4.23, range [78.94, 98.94]

Radius of gyration: 19.31 Å; Cα contacts (8 Å, |Δi|>4): 636; chains: 2; bounding box: 36×60×42 Å

Solvent-accessible surface area (backbone atoms only — not comparable to full-atom values): 15113 Å² total; per-residue (Å²): 113,49,75,44,74,37,68,67,86,78,58,67,16,61,53,48,36,55,51,58,74,67,36,78,75,29,21,15,36,27,36,38,38,33,28,34,60,51,88,81,74,54,57,59,31,38,37,31,45,67,46,82,67,55,37,54,51,55,52,46,52,53,51,49,48,37,32,64,76,45,60,36,73,35,42,39,41,39,37,51,38,41,82,38,44,66,63,37,73,43,34,36,38,36,19,24,6,65,42,56,67,41,10,48,49,35,45,51,50,51,48,30,42,52,68,54,64,50,61,63,46,45,31,41,30,36,92,89,44,75,43,76,59,71,86,54,67,69,33,55,57,53,48,69,80,109,115,49,74,47,77,38,69,68,86,79,56,67,16,60,53,48,35,55,51,57,73,65,35,76,75,29,22,13,38,25,36,39,35,33,27,33,60,51,87,81,74,54,59,58,30,39,38,32,45,66,46,84,67,56,37,54,51,55,52,46,51,54,52,50,48,38,33,63,75,46,59,37,73,35,42,38,38,39,37,50,37,42,82,39,44,65,62,36,75,42,32,37,38,35,20,23,7,66,42,57,68,40,10,48,50,37,45,50,51,52,48,30,42,51,69,54,63,50,61,63,46,46,30,42,30,36,90,90,45,74,43,75,60,74,86,53,68,69,32,53,56,53,48,70,80,108

Secondary structure (DSSP, 8-state):
-EEEEESS---HHHHHHHHHHH-TT-SEEEEEEEE---SSS-EEEEEEEE-TTHHHHHHHHHHHHHHHHTT-SEEEEEEE-EEE-TT-EEEEEEEEESSHHHHHHHHHHHHHHHHHTS-EEEEEEETTEEEEPPPPHHHHHHHTT-/-EEEEESS---HHHHHHHHHHH-TT-SEEEEEEEE---SSS-EEEEEEEE-TTHHHHHHHHHHHHHHHHTT-SEEEEEEE-EEE-TT-EEEEEEEEESSHHHHHHHHHHHHHHHHHTS-EEEEEEETTEEEEPPPPHHHHHHHTT-

Foldseek 3Di:
DEEEEEADADDPVVVQVVVVVPLPLFPDKDKDWDFAADPPVFFAWKAKDFDPPVLRVVLVVLLVVLCVVLVWSDKYKYAYHGIDGGGGTGMMIMTTDNDHVSRVVSNLQSVLCCLAPRGMWMWTQGPVGIDTDDRDPVSVVSNVVD/DEEEEEADADDPVVVQVVVVVPLPLFPDKDKDWDFAADPPVFFAWKAKDFDPPVLRVVLVVLLVVLCVVLVWSDKYKYAYHGIGGGGGTGMMIMTTDNDHVSRVVSNLQSVLCCLAPRGMWMWTQGPVGIDTDDRDPVSVVSNVVD